Protein AF-A0A3M5J747-F1 (afdb_monomer_lite)

Foldseek 3Di:
DLLVLLVCLVCLQVVLVVLVVVLVVCLVVLHAPVVLVVSVVVVVVSVVSNLVSLVSLLVLQQAAQVHADDAPVVDDPPQQLLADPSVQLLPDGDPDDDDDQDDQDDDDPVLVVCSNVSHHNCNNVSVRSVRSSVSSVSNVSSSSSVSHDPVCCCPPNPDDPDDPDPVDDPDDPPDPDPDDPDKAWLAFDKDKDAECQLENEAQEQDCSCLVVQLNHQAYEYLDDDSSGPRSVSCVVSSHGYMHDNDDDPVRHRAMWMDGRRDIGGDPDDD

Structure (mmCIF, N/CA/C/O backbone):
data_AF-A0A3M5J747-F1
#
_entry.id   AF-A0A3M5J747-F1
#
loop_
_atom_site.group_PDB
_atom_site.id
_atom_site.type_symbol
_atom_site.label_atom_id
_atom_site.label_alt_id
_atom_site.label_comp_id
_atom_site.label_asym_id
_atom_site.label_entity_id
_atom_site.label_seq_id
_atom_site.pdbx_PDB_ins_code
_atom_site.Cartn_x
_atom_site.Cartn_y
_atom_site.Cartn_z
_atom_site.occupancy
_atom_site.B_iso_or_equiv
_atom_site.auth_seq_id
_atom_site.auth_comp_id
_atom_site.auth_asym_id
_atom_site.auth_atom_id
_atom_site.pdbx_PDB_model_num
ATOM 1 N N . MET A 1 1 ? 5.396 23.447 0.656 1.00 70.19 1 MET A N 1
ATOM 2 C CA . MET A 1 1 ? 4.837 22.075 0.580 1.00 70.19 1 MET A CA 1
ATOM 3 C C . MET A 1 1 ? 5.619 21.048 1.403 1.00 70.19 1 MET A C 1
ATOM 5 O O . MET A 1 1 ? 5.030 20.488 2.316 1.00 70.19 1 MET A O 1
ATOM 9 N N . GLN A 1 2 ? 6.924 20.832 1.184 1.00 78.12 2 GLN A N 1
ATOM 10 C CA . GLN A 1 2 ? 7.691 19.786 1.899 1.00 78.12 2 GLN A CA 1
ATOM 11 C C . GLN A 1 2 ? 7.670 19.900 3.436 1.00 78.12 2 GLN A C 1
ATOM 13 O O . GLN A 1 2 ? 7.498 18.899 4.121 1.00 78.12 2 GLN A O 1
ATOM 18 N N . ARG A 1 3 ? 7.785 21.115 3.995 1.00 81.12 3 ARG A N 1
ATOM 19 C CA . ARG A 1 3 ? 7.688 21.345 5.451 1.00 81.12 3 ARG A CA 1
ATOM 20 C C . ARG A 1 3 ? 6.327 20.932 6.029 1.00 81.12 3 ARG A C 1
ATOM 22 O O . ARG A 1 3 ? 6.281 20.373 7.117 1.00 81.12 3 ARG A O 1
ATOM 29 N N . ILE A 1 4 ? 5.244 21.182 5.289 1.00 82.44 4 ILE A N 1
ATOM 30 C CA . ILE A 1 4 ? 3.874 20.824 5.687 1.00 82.44 4 ILE A CA 1
ATOM 31 C C . ILE A 1 4 ? 3.717 19.298 5.660 1.00 82.44 4 ILE A C 1
ATOM 33 O O . ILE A 1 4 ? 3.325 18.709 6.661 1.00 82.44 4 ILE A O 1
ATOM 37 N N . ALA A 1 5 ? 4.125 18.650 4.563 1.00 82.31 5 ALA A N 1
ATOM 38 C CA . ALA A 1 5 ? 4.093 17.192 4.427 1.00 82.31 5 ALA A CA 1
ATOM 39 C C . ALA A 1 5 ? 4.886 16.476 5.537 1.00 82.31 5 ALA A C 1
ATOM 41 O O . ALA A 1 5 ? 4.387 15.532 6.144 1.00 82.31 5 ALA A O 1
ATOM 42 N N . ARG A 1 6 ? 6.089 16.973 5.859 1.00 84.44 6 ARG A N 1
ATOM 43 C CA . ARG A 1 6 ? 6.919 16.461 6.962 1.00 84.44 6 ARG A CA 1
ATOM 44 C C . ARG A 1 6 ? 6.238 16.620 8.322 1.00 84.44 6 ARG A C 1
ATOM 46 O O . ARG A 1 6 ? 6.236 15.676 9.102 1.00 84.44 6 ARG A O 1
ATOM 53 N N . GLY A 1 7 ? 5.611 17.770 8.579 1.00 84.38 7 GLY A N 1
ATOM 54 C CA . GLY A 1 7 ? 4.828 17.993 9.798 1.00 84.38 7 GLY A CA 1
ATOM 55 C C . GLY A 1 7 ? 3.658 17.014 9.945 1.00 84.38 7 GLY A C 1
ATOM 56 O O . GLY A 1 7 ? 3.413 16.516 11.042 1.00 84.38 7 GLY A O 1
ATOM 57 N N . HIS A 1 8 ? 2.987 16.672 8.841 1.00 87.00 8 HIS A N 1
ATOM 58 C CA . HIS A 1 8 ? 1.893 15.699 8.849 1.00 87.00 8 HIS A CA 1
ATOM 59 C C . HIS A 1 8 ? 2.330 14.269 9.179 1.00 87.00 8 HIS A C 1
ATOM 61 O O . HIS A 1 8 ? 1.523 13.537 9.753 1.00 87.00 8 HIS A O 1
ATOM 67 N N . LEU A 1 9 ? 3.581 13.873 8.906 1.00 86.50 9 LEU A N 1
ATOM 68 C CA . LEU A 1 9 ? 4.068 12.528 9.256 1.00 86.50 9 LEU A CA 1
ATOM 69 C C . LEU A 1 9 ? 3.900 12.229 10.751 1.00 86.50 9 LEU A C 1
ATOM 71 O O . LEU A 1 9 ? 3.478 11.138 11.120 1.00 86.50 9 LEU A O 1
ATOM 75 N N . LEU A 1 10 ? 4.137 13.232 11.600 1.00 82.69 10 LEU A N 1
ATOM 76 C CA . LEU A 1 10 ? 4.013 13.112 13.057 1.00 82.69 10 LEU A CA 1
ATOM 77 C C . LEU A 1 10 ? 2.556 13.014 13.537 1.00 82.69 10 LEU A C 1
ATOM 79 O O . LEU A 1 10 ? 2.306 12.748 14.708 1.00 82.69 10 LEU A O 1
ATOM 83 N N . THR A 1 11 ? 1.584 13.248 12.654 1.00 89.38 11 THR A N 1
ATOM 84 C CA . THR A 1 11 ? 0.153 13.155 12.981 1.00 89.38 11 THR A CA 1
ATOM 85 C C . THR A 1 11 ? -0.463 11.815 12.588 1.00 89.38 11 THR A C 1
ATOM 87 O O . THR A 1 11 ? -1.568 11.511 13.042 1.00 89.38 11 THR A O 1
ATOM 90 N N . LEU A 1 12 ? 0.242 11.008 11.781 1.00 92.56 12 LEU A N 1
ATOM 91 C CA . LEU A 1 12 ? -0.270 9.751 11.232 1.00 92.56 12 LEU A CA 1
ATOM 92 C C . LEU A 1 12 ? -0.658 8.762 12.331 1.00 92.56 12 LEU A C 1
ATOM 94 O O . LEU A 1 12 ? -1.761 8.233 12.290 1.00 92.56 12 LEU A O 1
ATOM 98 N N . GLU A 1 13 ? 0.197 8.568 13.338 1.00 94.31 13 GLU A N 1
ATOM 99 C CA . GLU A 1 13 ? -0.056 7.643 14.454 1.00 94.31 13 GLU A CA 1
ATOM 100 C C . GLU A 1 13 ? -1.329 8.008 15.224 1.00 94.31 13 GLU A C 1
ATOM 102 O O . GLU A 1 13 ? -2.201 7.170 15.448 1.00 94.31 13 GLU A O 1
ATOM 107 N N . LYS A 1 14 ? -1.501 9.292 15.556 1.00 94.06 14 LYS A N 1
ATOM 108 C CA . LYS A 1 14 ? -2.694 9.766 16.266 1.00 94.06 14 LYS A CA 1
ATOM 109 C C . LYS A 1 14 ? -3.976 9.524 15.464 1.00 94.06 14 LYS A C 1
ATOM 111 O O . LYS A 1 14 ? -4.988 9.125 16.040 1.00 94.06 14 LYS A O 1
ATOM 116 N N . GLN A 1 15 ? -3.958 9.799 14.159 1.00 94.62 15 GLN A N 1
ATOM 117 C CA . GLN A 1 15 ? -5.124 9.571 13.299 1.00 94.62 15 GLN A CA 1
ATOM 118 C C . GLN A 1 15 ? -5.392 8.076 13.102 1.00 94.62 15 GLN A C 1
ATOM 120 O O . GLN A 1 15 ? -6.543 7.656 13.152 1.00 94.62 15 GLN A O 1
ATOM 125 N N . LEU A 1 16 ? -4.345 7.265 12.975 1.00 95.81 16 LEU A N 1
ATOM 126 C CA . LEU A 1 16 ? -4.453 5.814 12.894 1.00 95.81 16 LEU A CA 1
ATOM 127 C C . LEU A 1 16 ? -5.135 5.238 14.148 1.00 95.81 16 LEU A C 1
ATOM 129 O O . LEU A 1 16 ? -6.133 4.534 14.026 1.00 95.81 16 LEU A O 1
ATOM 133 N N . HIS A 1 17 ? -4.694 5.624 15.350 1.00 96.06 17 HIS A N 1
ATOM 134 C CA . HIS A 1 17 ? -5.345 5.223 16.606 1.00 96.06 17 HIS A CA 1
ATOM 135 C C . HIS A 1 17 ? -6.774 5.753 16.754 1.00 96.06 17 HIS A C 1
ATOM 137 O O . HIS A 1 17 ? -7.599 5.153 17.445 1.00 96.06 17 HIS A O 1
ATOM 143 N N . ARG A 1 18 ? -7.090 6.903 16.152 1.00 97.00 18 ARG A N 1
ATOM 144 C CA . ARG A 1 18 ? -8.470 7.389 16.097 1.00 97.00 18 ARG A CA 1
ATOM 145 C C . ARG A 1 18 ? -9.332 6.432 15.273 1.00 97.00 18 ARG A C 1
ATOM 147 O O . ARG A 1 18 ? -10.341 5.974 15.795 1.00 97.00 18 ARG A O 1
ATOM 154 N N . PHE A 1 19 ? -8.931 6.120 14.041 1.00 97.19 19 PHE A N 1
ATOM 155 C CA . PHE A 1 19 ? -9.674 5.200 13.176 1.00 97.19 19 PHE A CA 1
ATOM 156 C C . PHE A 1 19 ? -9.788 3.804 13.782 1.00 97.19 19 PHE A C 1
ATOM 158 O O . PHE A 1 19 ? -10.860 3.211 13.727 1.00 97.19 19 PHE A O 1
ATOM 165 N N . ASP A 1 20 ? -8.730 3.327 14.433 1.00 96.81 20 ASP A N 1
ATOM 166 C CA . ASP A 1 20 ? -8.747 2.045 15.128 1.00 96.81 20 ASP A CA 1
ATOM 167 C C . ASP A 1 20 ? -9.796 1.991 16.241 1.00 96.81 20 ASP A C 1
ATOM 169 O O . ASP A 1 20 ? -10.598 1.061 16.303 1.00 96.81 20 ASP A O 1
ATOM 173 N N . ARG A 1 21 ? -9.854 3.024 17.089 1.00 97.19 21 ARG A N 1
ATOM 174 C CA . ARG A 1 21 ? -10.877 3.118 18.140 1.00 97.19 21 ARG A CA 1
ATOM 175 C C . ARG A 1 21 ? -12.284 3.259 17.571 1.00 97.19 21 ARG A C 1
ATOM 177 O O . ARG A 1 21 ? -13.203 2.656 18.111 1.00 97.19 21 ARG A O 1
ATOM 184 N N . GLU A 1 22 ? -12.452 4.036 16.499 1.00 97.56 22 GLU A N 1
ATOM 185 C CA . GLU A 1 22 ? -13.740 4.151 15.804 1.00 97.56 22 GLU A CA 1
ATOM 186 C C . GLU A 1 22 ? -14.206 2.780 15.287 1.00 97.56 22 GLU A C 1
ATOM 188 O O . GLU A 1 22 ? -15.356 2.412 15.512 1.00 97.56 22 GLU A O 1
ATOM 193 N N . LEU A 1 23 ? -13.316 1.993 14.671 1.00 96.56 23 LEU A N 1
ATOM 194 C CA . LEU A 1 23 ? -13.646 0.656 14.170 1.00 96.56 23 LEU A CA 1
ATOM 195 C C . LEU A 1 23 ? -13.990 -0.320 15.302 1.00 96.56 23 LEU A C 1
ATOM 197 O O . LEU A 1 23 ? -14.970 -1.057 15.197 1.00 96.56 23 LEU A O 1
ATOM 201 N N . HIS A 1 24 ? -13.231 -0.302 16.402 1.00 95.75 24 HIS A N 1
ATOM 202 C CA . HIS A 1 24 ? -13.546 -1.113 17.582 1.00 95.75 24 HIS A CA 1
ATOM 203 C C . HIS A 1 24 ? -14.918 -0.757 18.162 1.00 95.75 24 HIS A C 1
ATOM 205 O O . HIS A 1 24 ? -15.686 -1.653 18.501 1.00 95.75 24 HIS A O 1
ATOM 211 N N . ALA A 1 25 ? -15.245 0.536 18.246 1.00 97.44 25 ALA A N 1
ATOM 212 C CA . ALA A 1 25 ? -16.538 0.989 18.743 1.00 97.44 25 ALA A CA 1
ATOM 213 C C . ALA A 1 25 ? -17.692 0.543 17.832 1.00 97.44 25 ALA A C 1
ATOM 215 O O . ALA A 1 25 ? -18.679 0.017 18.338 1.00 97.44 25 ALA A O 1
ATOM 216 N N . LEU A 1 26 ? -17.549 0.687 16.508 1.00 97.00 26 LEU A N 1
ATOM 217 C CA . LEU A 1 26 ? -18.539 0.210 15.534 1.00 97.00 26 LEU A CA 1
ATOM 218 C C . LEU A 1 26 ? -18.743 -1.306 15.636 1.00 97.00 26 LEU A C 1
ATOM 220 O O . LEU A 1 26 ? -19.874 -1.778 15.706 1.00 97.00 26 LEU A O 1
ATOM 224 N N . THR A 1 27 ? -17.649 -2.062 15.727 1.00 94.50 27 THR A N 1
ATOM 225 C CA . THR A 1 27 ? -17.703 -3.525 15.864 1.00 94.50 27 THR A CA 1
ATOM 226 C C . THR A 1 27 ? -18.403 -3.932 17.163 1.00 94.50 27 THR A C 1
ATOM 228 O O . THR A 1 27 ? -19.277 -4.793 17.150 1.00 94.50 27 THR A O 1
ATOM 231 N N . ALA A 1 28 ? -18.078 -3.281 18.285 1.00 95.06 28 ALA A N 1
ATOM 232 C CA . ALA A 1 28 ? -18.702 -3.557 19.581 1.00 95.06 28 ALA A CA 1
ATOM 233 C C . ALA A 1 28 ? -20.198 -3.195 19.625 1.00 95.06 28 ALA A C 1
ATOM 235 O O . ALA A 1 28 ? -20.949 -3.789 20.395 1.00 95.06 28 ALA A O 1
ATOM 236 N N . GLN A 1 29 ? -20.631 -2.232 18.808 1.00 96.19 29 GLN A N 1
ATOM 237 C CA . GLN A 1 29 ? -22.032 -1.819 18.680 1.00 96.19 29 GLN A CA 1
ATOM 238 C C . GLN A 1 29 ? -22.828 -2.681 17.690 1.00 96.19 29 GLN A C 1
ATOM 240 O O . GLN A 1 29 ? -24.029 -2.470 17.550 1.00 96.19 29 GLN A O 1
ATOM 245 N N . GLY A 1 30 ? -22.185 -3.644 17.019 1.00 94.31 30 GLY A N 1
ATOM 246 C CA . GLY A 1 30 ? -22.832 -4.473 16.003 1.00 94.31 30 GLY A CA 1
ATOM 247 C C . GLY A 1 30 ? -23.185 -3.690 14.740 1.00 94.31 30 GLY A C 1
ATOM 248 O O . GLY A 1 30 ? -24.275 -3.874 14.207 1.00 94.31 30 GLY A O 1
ATOM 249 N N . ALA A 1 31 ? -22.291 -2.797 14.299 1.00 95.12 31 ALA A N 1
ATOM 250 C CA . ALA A 1 31 ? -22.494 -1.990 13.102 1.00 95.12 31 ALA A CA 1
ATOM 251 C C . ALA A 1 31 ? -22.821 -2.844 11.866 1.00 95.12 31 ALA A C 1
ATOM 253 O O . ALA A 1 31 ? -22.224 -3.903 11.653 1.00 95.12 31 ALA A O 1
ATOM 254 N N . ASP A 1 32 ? -23.746 -2.353 11.044 1.00 95.44 32 ASP A N 1
ATOM 255 C CA . ASP A 1 32 ? -24.094 -2.986 9.773 1.00 95.44 32 ASP A CA 1
ATOM 256 C C . ASP A 1 32 ? -23.039 -2.711 8.682 1.00 95.44 32 ASP A C 1
ATOM 258 O O . ASP A 1 32 ? -22.107 -1.908 8.848 1.00 95.44 32 ASP A O 1
ATOM 262 N N . GLY A 1 33 ? -23.171 -3.390 7.539 1.00 93.56 33 GLY A N 1
ATOM 263 C CA . GLY A 1 33 ? -22.243 -3.218 6.426 1.00 93.56 33 GLY A CA 1
ATOM 264 C C . GLY A 1 33 ? -22.173 -1.784 5.881 1.00 93.56 33 GLY A C 1
ATOM 265 O O . GLY A 1 33 ? -21.092 -1.348 5.481 1.00 93.56 33 GLY A O 1
ATOM 266 N N . GLN A 1 34 ? -23.267 -1.015 5.923 1.00 95.00 34 GLN A N 1
ATOM 267 C CA . GLN A 1 34 ? -23.279 0.375 5.449 1.00 95.00 34 GLN A CA 1
ATOM 268 C C . GLN A 1 34 ? -22.458 1.284 6.370 1.00 95.00 34 GLN A C 1
ATOM 270 O O . GLN A 1 34 ? -21.621 2.053 5.896 1.00 95.00 34 GLN A O 1
ATOM 275 N N . GLN A 1 35 ? -22.633 1.170 7.686 1.00 96.38 35 GLN A N 1
ATOM 276 C CA . GLN A 1 35 ? -21.866 1.944 8.666 1.00 96.38 35 GLN A CA 1
ATOM 277 C C . GLN A 1 35 ? -20.359 1.661 8.563 1.00 96.38 35 GLN A C 1
ATOM 279 O O . GLN A 1 35 ? -19.535 2.579 8.677 1.00 96.38 35 GLN A O 1
ATOM 284 N N . LEU A 1 36 ? -19.985 0.403 8.311 1.00 95.81 36 LEU A N 1
ATOM 285 C CA . LEU A 1 36 ? -18.596 0.009 8.068 1.00 95.81 36 LEU A CA 1
ATOM 286 C C . LEU A 1 36 ? -18.064 0.550 6.730 1.00 95.81 36 LEU A C 1
ATOM 288 O O . LEU A 1 36 ? -16.913 0.992 6.674 1.00 95.81 36 LEU A O 1
ATOM 292 N N . ALA A 1 37 ? -18.882 0.581 5.676 1.00 92.25 37 AL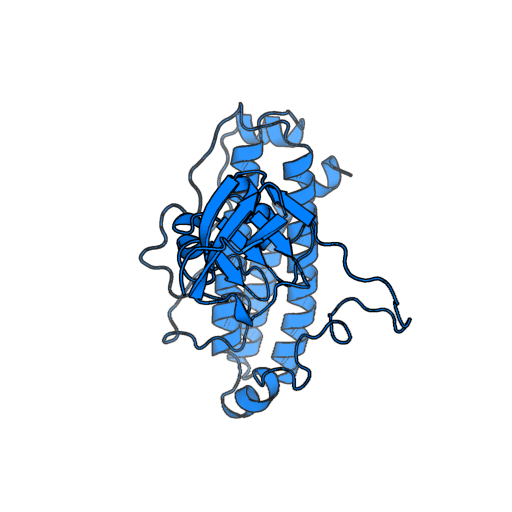A A N 1
ATOM 293 C CA . ALA A 1 37 ? -18.520 1.168 4.384 1.00 92.25 37 ALA A CA 1
ATOM 294 C C . ALA A 1 37 ? -18.328 2.698 4.463 1.00 92.25 37 ALA A C 1
ATOM 296 O O . ALA A 1 37 ? -17.366 3.247 3.910 1.00 92.25 37 ALA A O 1
ATOM 297 N N . ASP A 1 38 ? -19.176 3.395 5.219 1.00 93.94 38 ASP A N 1
ATOM 298 C CA . ASP A 1 38 ? -19.055 4.837 5.466 1.00 93.94 38 ASP A CA 1
ATOM 299 C C . ASP A 1 38 ? -17.787 5.158 6.271 1.00 93.94 38 ASP A C 1
ATOM 301 O O . ASP A 1 38 ? -17.049 6.107 5.967 1.00 93.94 38 ASP A O 1
ATOM 305 N N . TRP A 1 39 ? -17.486 4.343 7.290 1.00 96.00 39 TRP A N 1
ATOM 306 C CA . TRP A 1 39 ? -16.214 4.411 8.008 1.00 96.00 39 TRP A CA 1
ATOM 307 C C . TRP A 1 39 ? -15.033 4.192 7.059 1.00 96.00 39 TRP A C 1
ATOM 309 O O . TRP A 1 39 ? -14.087 4.988 7.072 1.00 96.00 39 TRP A O 1
ATOM 319 N N . PHE A 1 40 ? -15.112 3.174 6.198 1.00 93.19 40 PHE A N 1
ATOM 320 C CA . PHE A 1 40 ? -14.056 2.842 5.249 1.00 93.19 40 PHE A CA 1
ATOM 321 C C . PHE A 1 40 ? -13.789 3.985 4.267 1.00 93.19 40 PHE A C 1
ATOM 323 O O . PHE A 1 40 ? -12.634 4.324 4.023 1.00 93.19 40 PHE A O 1
ATOM 330 N N . THR A 1 41 ? -14.833 4.653 3.779 1.00 90.44 41 THR A N 1
ATOM 331 C CA . THR A 1 41 ? -14.701 5.810 2.883 1.00 90.44 41 THR A CA 1
ATOM 332 C C . THR A 1 41 ? -13.903 6.941 3.541 1.00 90.44 41 THR A C 1
ATOM 334 O O . THR A 1 41 ? -12.951 7.465 2.956 1.00 90.44 41 THR A O 1
ATOM 337 N N . ARG A 1 42 ? -14.221 7.286 4.798 1.00 94.50 42 ARG A N 1
ATOM 338 C CA . ARG A 1 42 ? -13.467 8.299 5.564 1.00 94.50 42 ARG A CA 1
ATOM 339 C C . ARG A 1 42 ? -12.033 7.852 5.841 1.00 94.50 42 ARG A C 1
ATOM 341 O O . ARG A 1 42 ? -11.106 8.660 5.751 1.00 94.50 42 ARG A O 1
ATOM 348 N N . PHE A 1 43 ? -11.849 6.578 6.170 1.00 94.19 43 PHE A N 1
ATOM 349 C CA . PHE A 1 43 ? -10.535 5.990 6.391 1.00 94.19 43 PHE A CA 1
ATOM 350 C C . PHE A 1 43 ? -9.680 6.026 5.119 1.00 94.19 43 PHE A C 1
ATOM 352 O O . PHE A 1 43 ? -8.511 6.401 5.177 1.00 94.19 43 PHE A O 1
ATOM 359 N N . TYR A 1 44 ? -10.260 5.740 3.955 1.00 89.75 44 TYR A N 1
ATOM 360 C CA . TYR A 1 44 ? -9.559 5.754 2.676 1.00 89.75 44 TYR A CA 1
ATOM 361 C C . TYR A 1 44 ? -9.048 7.153 2.305 1.00 89.75 44 TYR A C 1
ATOM 363 O O . TYR A 1 44 ? -7.919 7.296 1.833 1.00 89.75 44 TYR A O 1
ATOM 371 N N . VAL A 1 45 ? -9.812 8.210 2.603 1.00 88.94 45 VAL A N 1
ATOM 372 C CA . VAL A 1 45 ? -9.326 9.596 2.457 1.00 88.94 45 VAL A CA 1
ATOM 373 C C . VAL A 1 45 ? -8.070 9.826 3.304 1.00 88.94 45 VAL A C 1
ATOM 375 O O . VAL A 1 45 ? -7.091 10.394 2.812 1.00 88.94 45 VAL A O 1
ATOM 378 N N . PHE A 1 46 ? -8.053 9.337 4.548 1.00 91.81 46 PHE A N 1
ATOM 379 C CA . PHE A 1 46 ? -6.863 9.385 5.398 1.00 91.81 46 PHE A CA 1
ATOM 380 C C . PHE A 1 46 ? -5.688 8.593 4.801 1.00 91.81 46 PHE A C 1
ATOM 382 O O . PHE A 1 46 ? -4.572 9.115 4.780 1.00 91.81 46 PHE A O 1
ATOM 389 N N . VAL A 1 47 ? -5.934 7.394 4.253 1.00 90.38 47 VAL A N 1
ATOM 390 C CA . VAL A 1 47 ? -4.920 6.583 3.549 1.00 90.38 47 VAL A CA 1
ATOM 391 C C . VAL A 1 47 ? -4.250 7.375 2.429 1.00 90.38 47 VAL A C 1
ATOM 393 O O . VAL A 1 47 ? -3.019 7.448 2.349 1.00 90.38 47 VAL A O 1
ATOM 396 N N . VAL A 1 48 ? -5.054 8.003 1.570 1.00 86.06 48 VAL A N 1
ATOM 397 C CA . VAL A 1 48 ? -4.557 8.789 0.434 1.00 86.06 48 VAL A CA 1
ATOM 398 C C . VAL A 1 48 ? -3.743 9.990 0.917 1.00 86.06 48 VAL A C 1
ATOM 400 O O . VAL A 1 48 ? -2.625 10.205 0.445 1.00 86.06 48 VAL A O 1
ATOM 403 N N . GLN A 1 49 ? -4.249 10.742 1.897 1.00 88.00 49 GLN A N 1
ATOM 404 C CA . GLN A 1 49 ? -3.541 11.894 2.465 1.00 88.00 49 GLN A CA 1
ATOM 405 C C . GLN A 1 49 ? -2.192 11.503 3.086 1.00 88.00 49 GLN A C 1
ATOM 407 O O . GLN A 1 49 ? -1.186 12.183 2.855 1.00 88.00 49 GLN A O 1
ATOM 412 N N . GLY A 1 50 ? -2.151 10.397 3.836 1.00 90.06 50 GLY A N 1
ATOM 413 C CA . GLY A 1 50 ? -0.921 9.874 4.425 1.00 90.06 50 GLY A CA 1
ATOM 414 C C . GLY A 1 50 ? 0.109 9.506 3.360 1.00 90.06 50 GLY A C 1
ATOM 415 O O . GLY A 1 50 ? 1.251 9.971 3.417 1.00 90.06 50 GLY A O 1
ATOM 416 N N . ASN A 1 51 ? -0.316 8.774 2.327 1.00 86.81 51 ASN A N 1
ATOM 417 C CA . ASN A 1 51 ? 0.547 8.398 1.206 1.00 86.81 51 ASN A CA 1
ATOM 418 C C . ASN A 1 51 ? 1.104 9.616 0.455 1.00 86.81 51 ASN A C 1
ATOM 420 O O . ASN A 1 51 ? 2.293 9.637 0.138 1.00 86.81 51 ASN A O 1
ATOM 424 N N . LEU A 1 52 ? 0.300 10.662 0.231 1.00 85.44 52 LEU A N 1
ATOM 425 C CA . LEU A 1 52 ? 0.768 11.903 -0.401 1.00 85.44 52 LEU A CA 1
ATOM 426 C C . LEU A 1 52 ? 1.842 12.615 0.439 1.00 85.44 52 LEU A C 1
ATOM 428 O O . LEU A 1 52 ? 2.853 13.080 -0.101 1.00 85.44 52 LEU A O 1
ATOM 432 N N . CYS A 1 53 ? 1.668 12.673 1.763 1.00 88.81 53 CYS A N 1
ATOM 433 C CA . CYS A 1 53 ? 2.643 13.295 2.666 1.00 88.81 53 CYS A CA 1
ATOM 434 C C . CYS A 1 53 ? 3.968 12.518 2.705 1.00 88.81 53 CYS A C 1
ATOM 436 O O . CYS A 1 53 ? 5.054 13.111 2.662 1.00 88.81 53 CYS A O 1
ATOM 438 N N . ILE A 1 54 ? 3.884 11.188 2.742 1.00 87.06 54 ILE A N 1
ATOM 439 C CA . ILE A 1 54 ? 5.041 10.287 2.737 1.00 87.06 54 ILE A CA 1
ATOM 440 C C . ILE A 1 54 ? 5.782 10.369 1.399 1.00 87.06 54 ILE A C 1
ATOM 442 O O . ILE A 1 54 ? 6.993 10.594 1.390 1.00 87.06 54 ILE A O 1
ATOM 446 N N . ALA A 1 55 ? 5.068 10.283 0.273 1.00 81.94 55 ALA A N 1
ATOM 447 C CA . ALA A 1 55 ? 5.649 10.392 -1.064 1.00 81.94 55 ALA A CA 1
ATOM 448 C C . ALA A 1 55 ? 6.365 11.736 -1.267 1.00 81.94 55 ALA A C 1
ATOM 450 O O . ALA A 1 55 ? 7.497 11.774 -1.752 1.00 81.94 55 ALA A O 1
ATOM 451 N N . THR A 1 56 ? 5.757 12.836 -0.813 1.00 83.12 56 THR A N 1
ATOM 452 C CA . THR A 1 56 ? 6.377 14.170 -0.858 1.00 83.12 56 THR A CA 1
ATOM 453 C C . THR A 1 56 ? 7.664 14.226 -0.030 1.00 83.12 56 THR A C 1
ATOM 455 O O . THR A 1 56 ? 8.658 14.823 -0.452 1.00 83.12 56 THR A O 1
ATOM 458 N N . SER A 1 57 ? 7.670 13.591 1.145 1.00 86.44 57 SER A N 1
ATOM 459 C CA . SER A 1 57 ? 8.842 13.543 2.027 1.00 86.44 57 SER A CA 1
ATOM 460 C C . SER A 1 57 ? 9.972 12.701 1.428 1.00 86.44 57 SER A C 1
ATOM 462 O O . SER A 1 57 ? 11.130 13.117 1.479 1.00 86.44 57 SER A O 1
ATOM 464 N N . LEU A 1 58 ? 9.634 11.574 0.793 1.00 83.00 58 LEU A N 1
ATOM 465 C CA . LEU A 1 58 ? 10.566 10.720 0.055 1.00 83.00 58 LEU A CA 1
ATOM 466 C C . LEU A 1 58 ? 11.176 11.439 -1.152 1.00 83.00 58 LEU A C 1
ATOM 468 O O . LEU A 1 58 ? 12.393 11.387 -1.330 1.00 83.00 58 LEU A O 1
ATOM 472 N N . ALA A 1 59 ? 10.370 12.142 -1.950 1.00 79.44 59 ALA A N 1
ATOM 473 C CA . ALA A 1 59 ? 10.856 12.880 -3.116 1.00 79.44 59 ALA A CA 1
ATOM 474 C C . ALA A 1 59 ? 11.869 13.973 -2.727 1.00 79.44 59 ALA A C 1
ATOM 476 O O . ALA A 1 59 ? 12.885 14.149 -3.392 1.00 79.44 59 ALA A O 1
ATOM 477 N N . GLY A 1 60 ? 11.634 14.663 -1.607 1.00 78.06 60 GLY A N 1
ATOM 478 C CA . GLY A 1 60 ? 12.522 15.707 -1.085 1.00 78.06 60 GLY A CA 1
ATOM 479 C C . GLY A 1 60 ? 13.646 15.214 -0.168 1.00 78.06 60 GLY A C 1
ATOM 480 O O . GLY A 1 60 ? 14.199 16.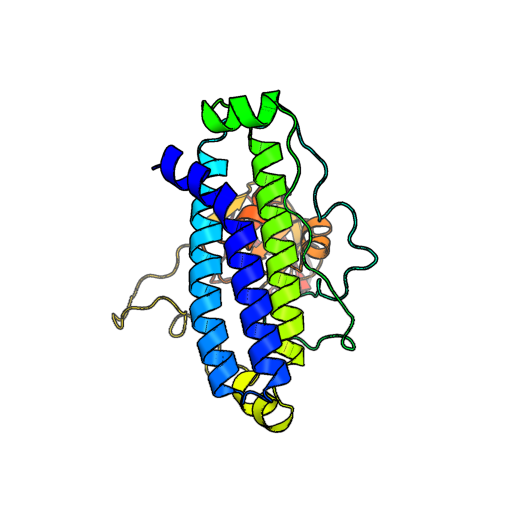021 0.575 1.00 78.06 60 GLY A O 1
ATOM 481 N N . SER A 1 61 ? 13.935 13.910 -0.124 1.00 81.88 61 SER A N 1
ATOM 482 C CA . SER A 1 61 ? 14.853 13.328 0.869 1.00 81.8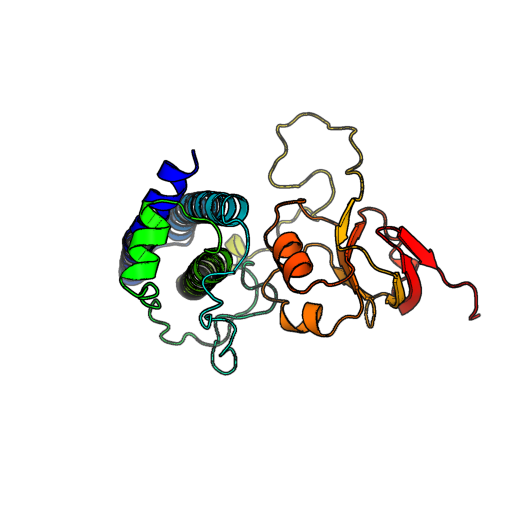8 61 SER A CA 1
ATOM 483 C C . SER A 1 61 ? 16.318 13.260 0.444 1.00 81.88 61 SER A C 1
ATOM 485 O O . SER A 1 61 ? 17.168 13.071 1.304 1.00 81.88 61 SER A O 1
ATOM 487 N N . GLY A 1 62 ? 16.634 13.425 -0.844 1.00 76.44 62 GLY A N 1
ATOM 488 C CA . GLY A 1 62 ? 18.019 13.513 -1.327 1.00 76.44 62 GLY A CA 1
ATOM 489 C C . GLY A 1 62 ? 18.875 12.254 -1.122 1.00 76.44 62 GLY A C 1
ATOM 490 O O . GLY A 1 62 ? 20.089 12.372 -1.025 1.00 76.44 62 GLY A O 1
ATOM 491 N N . GLY A 1 63 ? 18.266 11.068 -1.027 1.00 75.69 63 GLY A N 1
ATOM 492 C CA . GLY A 1 63 ? 18.980 9.805 -0.797 1.00 75.69 63 GLY A CA 1
ATOM 493 C C . GLY A 1 63 ? 19.025 9.397 0.676 1.00 75.69 63 GLY A C 1
ATOM 494 O O . GLY A 1 63 ? 18.306 9.948 1.504 1.00 75.69 63 GLY A O 1
ATOM 495 N N . ASP A 1 64 ? 19.825 8.390 0.999 1.00 83.56 64 ASP A N 1
ATOM 496 C CA . ASP A 1 64 ? 19.830 7.636 2.261 1.00 83.56 64 ASP A CA 1
ATOM 497 C C . ASP A 1 64 ? 21.149 7.753 3.045 1.00 83.56 64 ASP A C 1
ATOM 499 O O . ASP A 1 64 ? 21.462 6.889 3.855 1.00 83.56 64 ASP A O 1
ATOM 503 N N . LEU A 1 65 ? 21.908 8.832 2.825 1.00 86.44 65 LEU A N 1
ATOM 504 C CA . LEU A 1 65 ? 23.196 9.107 3.481 1.00 86.44 65 LEU A CA 1
ATOM 505 C C . LEU A 1 65 ? 23.154 8.964 5.015 1.00 86.44 65 LEU A C 1
ATOM 507 O O . LEU A 1 65 ? 24.145 8.579 5.625 1.00 86.44 65 LEU A O 1
ATOM 511 N N . LEU A 1 66 ? 22.018 9.280 5.645 1.00 88.19 66 LEU A N 1
ATOM 512 C CA . LEU A 1 66 ? 21.863 9.217 7.102 1.00 88.19 66 LEU A CA 1
ATOM 513 C C . LEU A 1 66 ? 21.505 7.812 7.609 1.00 88.19 66 LEU A C 1
ATOM 515 O O . LEU A 1 66 ? 21.428 7.615 8.818 1.00 88.19 66 LEU A O 1
ATOM 519 N N . GLY A 1 67 ? 21.305 6.847 6.708 1.00 87.06 67 GLY A N 1
ATOM 520 C CA . GLY A 1 67 ? 21.107 5.436 7.019 1.00 87.06 67 GLY A CA 1
ATOM 521 C C . GLY A 1 67 ? 19.794 4.848 6.498 1.00 87.06 67 GLY A C 1
ATOM 522 O O . GLY A 1 67 ? 18.878 5.548 6.053 1.00 87.06 67 GLY A O 1
ATOM 523 N N . ARG A 1 68 ? 19.712 3.516 6.594 1.00 86.25 68 ARG A N 1
ATOM 524 C CA . ARG A 1 68 ? 18.526 2.693 6.323 1.00 86.25 68 ARG A CA 1
ATOM 525 C C . ARG A 1 68 ? 18.191 1.890 7.579 1.00 86.25 68 ARG A C 1
ATOM 527 O O . ARG A 1 68 ? 18.800 0.845 7.792 1.00 86.25 68 ARG A O 1
ATOM 534 N N . PRO A 1 69 ? 17.311 2.397 8.456 1.00 87.50 69 PRO A N 1
ATOM 535 C CA . PRO A 1 69 ? 16.881 1.617 9.605 1.00 87.50 69 PRO A CA 1
ATOM 536 C C . PRO A 1 69 ? 16.031 0.415 9.149 1.00 87.50 69 PRO A C 1
ATOM 538 O O . PRO A 1 69 ? 15.464 0.468 8.053 1.00 87.50 69 PRO A O 1
ATOM 541 N N . PRO A 1 70 ? 15.913 -0.634 9.982 1.00 83.06 70 PRO A N 1
ATOM 542 C CA . PRO A 1 70 ? 15.069 -1.782 9.681 1.00 83.06 70 PRO A CA 1
ATOM 543 C C . PRO A 1 70 ? 13.601 -1.371 9.571 1.00 83.06 70 PRO A C 1
ATOM 545 O O . PRO A 1 70 ? 13.150 -0.370 10.151 1.00 83.06 70 PRO A O 1
ATOM 548 N N . THR A 1 71 ? 12.860 -2.166 8.821 1.00 81.62 71 THR A N 1
ATOM 549 C CA . THR A 1 71 ? 11.493 -1.898 8.401 1.00 81.62 71 THR A CA 1
ATOM 550 C C . THR A 1 71 ? 10.553 -3.034 8.785 1.00 81.62 71 THR A C 1
ATOM 552 O O . THR A 1 71 ? 10.978 -4.142 9.097 1.00 81.62 71 THR A O 1
ATOM 555 N N . ALA A 1 72 ? 9.245 -2.776 8.723 1.00 71.50 72 ALA A N 1
ATOM 556 C CA . ALA A 1 72 ? 8.228 -3.802 8.961 1.00 71.50 72 ALA A CA 1
ATOM 557 C C . ALA A 1 72 ? 8.230 -4.928 7.902 1.00 71.50 72 ALA A C 1
ATOM 559 O O . ALA A 1 72 ? 7.497 -5.898 8.054 1.00 71.50 72 ALA A O 1
ATOM 560 N N . TYR A 1 73 ? 8.997 -4.789 6.815 1.00 66.94 73 TYR A N 1
ATOM 561 C CA . TYR A 1 73 ? 9.157 -5.818 5.784 1.00 66.94 73 TYR A CA 1
ATOM 562 C C . TYR A 1 73 ? 10.275 -6.814 6.080 1.00 66.94 73 TYR A C 1
ATOM 564 O O . TYR A 1 73 ? 10.336 -7.847 5.419 1.00 66.94 73 TYR A O 1
ATOM 572 N N . ASP A 1 74 ? 11.127 -6.529 7.063 1.00 60.25 74 ASP A N 1
ATOM 573 C CA . ASP A 1 74 ? 12.251 -7.401 7.400 1.00 60.25 74 ASP A CA 1
ATOM 574 C C . ASP A 1 74 ? 11.818 -8.619 8.252 1.00 60.25 74 ASP A C 1
ATOM 576 O O . ASP A 1 74 ? 12.606 -9.544 8.421 1.00 60.25 74 ASP A O 1
ATOM 580 N N . ASP A 1 75 ? 10.567 -8.655 8.743 1.00 64.94 75 ASP A N 1
ATOM 581 C CA . ASP A 1 75 ? 9.981 -9.756 9.531 1.00 64.94 75 ASP A CA 1
ATOM 582 C C . ASP A 1 75 ? 8.519 -10.030 9.112 1.00 64.94 75 ASP A C 1
ATOM 584 O O . ASP A 1 75 ? 7.563 -9.486 9.671 1.00 64.94 75 ASP A O 1
ATOM 588 N N . LEU A 1 76 ? 8.338 -10.836 8.058 1.00 68.12 76 LEU A N 1
ATOM 589 C CA . LEU A 1 76 ? 7.020 -11.148 7.477 1.00 68.12 76 LEU A CA 1
ATOM 590 C C . LEU A 1 76 ? 6.483 -12.541 7.841 1.00 68.12 76 LEU A C 1
ATOM 592 O O . LEU A 1 76 ? 5.334 -12.836 7.510 1.00 68.12 76 LEU A O 1
ATOM 596 N N . GLU A 1 77 ? 7.263 -13.393 8.515 1.00 63.19 77 GLU A N 1
ATOM 597 C CA . GLU A 1 77 ? 6.927 -14.818 8.701 1.00 63.19 77 GLU A CA 1
ATOM 598 C C . GLU A 1 77 ? 5.637 -15.045 9.512 1.00 63.19 77 GLU A C 1
ATOM 600 O O . GLU A 1 77 ? 4.963 -16.055 9.327 1.00 63.19 77 GLU A O 1
ATOM 605 N N . HIS A 1 78 ? 5.235 -14.081 10.350 1.00 69.75 78 HIS A N 1
ATOM 606 C CA . HIS A 1 78 ? 4.086 -14.200 11.260 1.00 69.75 78 HIS A CA 1
ATOM 607 C C . HIS A 1 78 ? 3.033 -13.092 11.080 1.00 69.75 78 HIS A C 1
ATOM 609 O O . HIS A 1 78 ? 2.409 -12.646 12.044 1.00 69.75 78 HIS A O 1
ATOM 615 N N . CYS A 1 79 ? 2.819 -12.627 9.846 1.00 81.81 79 CYS A N 1
ATOM 616 C CA . CYS A 1 79 ? 1.907 -11.518 9.555 1.00 81.81 79 CYS A CA 1
ATOM 617 C C . CYS A 1 79 ? 0.638 -11.966 8.788 1.00 81.81 79 CYS A C 1
ATOM 619 O O . CYS A 1 79 ? 0.589 -11.826 7.567 1.00 81.81 79 CYS A O 1
ATOM 621 N N . PRO A 1 80 ? -0.432 -12.452 9.456 1.00 85.44 80 PRO A N 1
ATOM 622 C CA . PRO A 1 80 ? -1.627 -12.995 8.784 1.00 85.44 80 PRO A CA 1
ATOM 623 C C . PRO A 1 80 ? -2.447 -11.951 8.008 1.00 85.44 80 PRO A C 1
ATOM 625 O O . PRO A 1 80 ? -3.255 -12.299 7.148 1.00 85.44 80 PRO A O 1
ATOM 628 N N . HIS A 1 81 ? -2.239 -10.660 8.281 1.00 85.38 81 HIS A N 1
ATOM 629 C CA . HIS A 1 81 ? -2.821 -9.555 7.516 1.00 85.38 81 HIS A CA 1
ATOM 630 C C . HIS A 1 81 ? -2.123 -9.296 6.175 1.00 85.38 81 HIS A C 1
ATOM 632 O O . HIS A 1 81 ? -2.659 -8.555 5.350 1.00 85.38 81 HIS A O 1
ATOM 638 N N . ARG A 1 82 ? -0.951 -9.900 5.943 1.00 81.50 82 ARG A N 1
ATOM 639 C CA . ARG A 1 82 ? -0.133 -9.737 4.735 1.00 81.50 82 ARG A CA 1
ATOM 640 C C . ARG A 1 82 ? -0.476 -10.810 3.718 1.00 81.50 82 ARG A C 1
ATOM 642 O O . ARG A 1 82 ? 0.190 -11.833 3.604 1.00 81.50 82 ARG A O 1
ATOM 649 N N . LEU A 1 83 ? -1.552 -10.560 2.988 1.00 76.00 83 LEU A N 1
ATOM 650 C CA . LEU A 1 83 ? -2.037 -11.454 1.946 1.00 76.00 83 LEU A CA 1
ATOM 651 C C . LEU A 1 83 ? -1.611 -10.939 0.565 1.00 76.00 83 LEU A C 1
ATOM 653 O O . LEU A 1 83 ? -1.451 -9.728 0.376 1.00 76.00 83 LEU A O 1
ATOM 657 N N . PRO A 1 84 ? -1.474 -11.819 -0.440 1.00 69.31 84 PRO A N 1
ATOM 658 C CA . PRO A 1 84 ? -1.587 -11.382 -1.824 1.00 69.31 84 PRO A CA 1
ATOM 659 C C . PRO A 1 84 ? -2.893 -10.598 -1.977 1.00 69.31 84 PRO A C 1
ATOM 661 O O . PRO A 1 84 ? -3.922 -11.060 -1.490 1.00 69.31 84 PRO A O 1
ATOM 664 N N . TRP A 1 85 ? -2.857 -9.427 -2.618 1.00 72.06 85 TRP A N 1
ATOM 665 C CA . TRP A 1 85 ? -4.051 -8.582 -2.760 1.00 72.06 85 TRP A CA 1
ATOM 666 C C . TRP A 1 85 ? -4.587 -8.097 -1.403 1.00 72.06 85 TRP A C 1
ATOM 668 O O . TRP A 1 85 ? -5.792 -8.053 -1.167 1.00 72.06 85 TRP A O 1
ATOM 678 N N . GLU A 1 86 ? -3.680 -7.731 -0.485 1.00 71.44 86 GLU A N 1
ATOM 679 C CA . GLU A 1 86 ? -4.008 -7.318 0.892 1.00 71.44 86 GLU A CA 1
ATOM 680 C C . GLU A 1 86 ? -4.966 -6.119 0.954 1.00 71.44 86 GLU A C 1
ATOM 682 O O . GLU A 1 86 ? -5.723 -5.992 1.921 1.00 71.44 86 GLU A O 1
ATOM 687 N N . THR A 1 87 ? -4.953 -5.275 -0.082 1.00 71.56 87 THR A N 1
ATOM 688 C CA . THR A 1 87 ? -5.810 -4.090 -0.208 1.00 71.56 87 THR A CA 1
ATOM 689 C C . THR A 1 87 ? -7.215 -4.393 -0.727 1.00 71.56 87 THR A C 1
ATOM 691 O O . THR A 1 87 ? -8.089 -3.530 -0.631 1.00 71.56 87 THR A O 1
ATOM 694 N N . ASP A 1 88 ? -7.447 -5.597 -1.252 1.00 73.94 88 ASP A N 1
ATOM 695 C CA . ASP A 1 88 ? -8.757 -6.035 -1.715 1.00 73.94 88 ASP A CA 1
ATOM 696 C C . ASP A 1 88 ? -9.582 -6.556 -0.518 1.00 73.94 88 ASP A C 1
ATOM 698 O O . ASP A 1 88 ? -9.163 -7.496 0.173 1.00 73.94 88 ASP A O 1
ATOM 702 N N . PRO A 1 89 ? -10.739 -5.937 -0.211 1.00 70.50 89 PRO A N 1
ATOM 703 C CA . PRO A 1 89 ? -11.604 -6.388 0.872 1.00 70.50 89 PRO A CA 1
ATOM 704 C C . PRO A 1 89 ? -12.248 -7.754 0.598 1.00 70.50 89 PRO A C 1
ATOM 706 O O . PRO A 1 89 ? -12.666 -8.393 1.557 1.00 70.50 89 PRO A O 1
ATOM 709 N N . ALA A 1 90 ? -12.308 -8.215 -0.656 1.00 73.31 90 ALA A N 1
ATOM 710 C CA . ALA A 1 90 ? -12.876 -9.512 -1.019 1.00 73.31 90 ALA A CA 1
ATOM 711 C C . ALA A 1 90 ? -11.875 -10.675 -0.910 1.00 73.31 90 ALA A C 1
ATOM 713 O O . ALA A 1 90 ? -12.286 -11.837 -0.941 1.00 73.31 90 ALA A O 1
ATOM 714 N N . THR A 1 91 ? -10.575 -10.392 -0.758 1.00 79.12 91 THR A N 1
ATOM 715 C CA . THR A 1 91 ? -9.555 -11.431 -0.574 1.00 79.12 91 THR A CA 1
ATOM 716 C C . THR A 1 91 ? -9.861 -12.251 0.681 1.00 79.12 91 THR A C 1
ATOM 718 O O . THR A 1 91 ? -9.874 -11.676 1.776 1.00 79.12 91 THR A O 1
ATOM 721 N N . PRO A 1 92 ? -10.047 -13.583 0.569 1.00 82.19 92 PRO A N 1
ATOM 722 C CA . PRO A 1 92 ? -10.290 -14.439 1.723 1.00 82.19 92 PRO A CA 1
ATOM 723 C C . PRO A 1 92 ? -9.177 -14.306 2.760 1.00 82.19 92 PRO A C 1
ATOM 725 O O . PRO A 1 92 ? -7.995 -14.449 2.443 1.00 82.19 92 PRO A O 1
ATOM 728 N N . ARG A 1 93 ? -9.559 -14.044 4.012 1.00 87.25 93 ARG A N 1
ATOM 729 C CA . ARG A 1 93 ? -8.617 -13.865 5.122 1.00 87.25 93 ARG A CA 1
ATOM 730 C C . ARG A 1 93 ? -8.578 -15.091 6.033 1.00 87.25 93 ARG A C 1
ATOM 732 O O . ARG A 1 93 ? -9.608 -15.754 6.189 1.00 87.25 93 ARG A O 1
ATOM 739 N N . PRO A 1 94 ? -7.417 -15.394 6.647 1.00 89.38 94 PRO A N 1
ATOM 740 C CA . PRO A 1 94 ? -7.333 -16.404 7.697 1.00 89.38 94 PRO A CA 1
ATOM 741 C C . PRO A 1 94 ? -8.237 -16.040 8.882 1.00 89.38 94 PRO A C 1
ATOM 743 O O . PRO A 1 94 ? -8.823 -14.961 8.934 1.00 89.38 94 PRO A O 1
ATOM 746 N N . ALA A 1 95 ? -8.367 -16.957 9.842 1.00 89.75 95 ALA A N 1
ATOM 747 C CA . ALA A 1 95 ? -9.153 -16.712 11.046 1.00 89.75 95 ALA A CA 1
ATOM 748 C C . ALA A 1 95 ? -8.716 -15.417 11.752 1.00 89.75 95 ALA A C 1
ATOM 750 O O . ALA A 1 95 ? -7.542 -15.047 11.728 1.00 89.75 95 ALA A O 1
ATOM 751 N N . GLN A 1 96 ? -9.674 -14.744 12.392 1.00 89.19 96 GLN A N 1
ATOM 752 C CA . GLN A 1 96 ? -9.397 -13.503 13.100 1.00 89.19 96 GLN A CA 1
ATOM 753 C C . GLN A 1 96 ? -8.370 -13.750 14.209 1.00 89.19 96 GLN A C 1
ATOM 755 O O . GLN A 1 96 ? -8.576 -14.580 15.092 1.00 89.19 96 GLN A O 1
ATOM 760 N N . THR A 1 97 ? -7.291 -12.979 14.178 1.00 90.06 97 THR A N 1
ATOM 761 C CA . THR A 1 97 ? -6.270 -12.929 15.225 1.00 90.06 97 THR A CA 1
ATOM 762 C C . THR A 1 97 ? -6.172 -11.513 15.767 1.00 90.06 97 THR A C 1
ATOM 764 O O . THR A 1 97 ? -6.439 -10.548 15.042 1.00 90.06 97 THR A O 1
ATOM 767 N N . ASP A 1 98 ? -5.765 -11.365 17.027 1.00 87.06 98 ASP A N 1
ATOM 768 C CA . ASP A 1 98 ? -5.455 -10.037 17.546 1.00 87.06 98 ASP A CA 1
ATOM 769 C C . ASP A 1 98 ? -4.189 -9.490 16.872 1.00 87.06 98 ASP A C 1
ATOM 771 O O . ASP A 1 98 ? -3.150 -10.147 16.821 1.00 87.06 98 ASP A O 1
ATOM 775 N N . LEU A 1 99 ? -4.303 -8.292 16.303 1.00 87.81 99 LEU A N 1
ATOM 776 C CA . LEU A 1 99 ? -3.261 -7.633 15.517 1.00 87.81 99 LEU A CA 1
ATOM 777 C C . LEU A 1 99 ? -3.138 -6.169 15.944 1.00 87.81 99 LEU A C 1
ATOM 779 O O . LEU A 1 99 ? -3.568 -5.287 15.194 1.00 87.81 99 LEU A O 1
ATOM 783 N N . PRO A 1 100 ? -2.576 -5.880 17.133 1.00 91.06 100 PRO A N 1
ATOM 784 C CA . PRO A 1 100 ? -2.408 -4.514 17.616 1.00 91.06 100 PRO A CA 1
ATOM 785 C C . PRO A 1 100 ? -1.642 -3.654 16.609 1.00 91.06 100 PRO A C 1
ATOM 787 O O . PRO A 1 100 ? -0.798 -4.152 15.854 1.00 91.06 100 PRO A O 1
ATOM 790 N N . LEU A 1 101 ? -1.947 -2.354 16.602 1.00 93.12 101 LEU A N 1
ATOM 791 C CA . LEU A 1 101 ? -1.204 -1.393 15.795 1.00 93.12 101 LEU A CA 1
ATOM 792 C C . LEU A 1 101 ? 0.249 -1.325 16.274 1.00 93.12 101 LEU A C 1
ATOM 794 O O . LEU A 1 101 ? 0.518 -1.292 17.475 1.00 93.12 101 LEU A O 1
ATOM 798 N N . GLN A 1 102 ? 1.177 -1.269 15.326 1.00 91.62 102 GLN A N 1
ATOM 799 C CA . GLN A 1 102 ? 2.592 -1.045 15.590 1.00 91.62 102 GLN A CA 1
ATOM 800 C C . GLN A 1 102 ? 2.823 0.413 15.991 1.00 91.62 102 GLN A C 1
ATOM 802 O O . GLN A 1 102 ? 2.307 1.328 15.338 1.00 91.62 102 GLN A O 1
ATOM 807 N N . ALA A 1 103 ? 3.639 0.632 17.021 1.00 91.19 103 ALA A N 1
ATOM 808 C CA . ALA A 1 103 ? 4.031 1.969 17.462 1.00 91.19 103 ALA A CA 1
ATOM 809 C C . ALA A 1 103 ? 4.840 2.703 16.382 1.00 91.19 103 ALA A C 1
ATOM 811 O O . ALA A 1 103 ? 5.553 2.073 15.594 1.00 91.19 103 ALA A O 1
ATOM 812 N N . PHE A 1 104 ? 4.739 4.032 16.337 1.00 91.56 104 PHE A N 1
ATOM 813 C CA . PHE A 1 104 ? 5.512 4.829 15.387 1.00 91.56 104 PHE A CA 1
ATOM 814 C C . PHE A 1 104 ? 7.029 4.647 15.602 1.00 91.56 104 PHE A C 1
ATOM 816 O O . PHE A 1 104 ? 7.486 4.629 16.751 1.00 91.56 104 PHE A O 1
ATOM 823 N N . PRO A 1 105 ? 7.844 4.553 14.530 1.00 90.75 105 PRO A N 1
ATOM 824 C CA . PRO A 1 105 ? 9.279 4.337 14.666 1.00 90.75 105 PRO A CA 1
ATOM 825 C C . PRO A 1 105 ? 9.972 5.434 15.480 1.00 90.75 105 PRO A C 1
ATOM 827 O O . PRO A 1 105 ? 9.840 6.632 15.210 1.00 90.75 105 PRO A O 1
ATOM 830 N N . THR A 1 106 ? 10.766 5.029 16.468 1.00 89.81 106 THR A N 1
ATOM 831 C CA . THR A 1 106 ? 11.505 5.956 17.324 1.00 89.81 106 THR A CA 1
ATOM 832 C C . THR A 1 106 ? 12.828 6.349 16.674 1.00 89.81 106 THR A C 1
ATOM 834 O O . THR A 1 106 ? 13.747 5.553 16.502 1.00 89.81 106 THR A O 1
ATOM 837 N N . TRP A 1 107 ? 12.946 7.620 16.294 1.00 91.94 107 TRP A N 1
ATOM 838 C CA . TRP A 1 107 ? 14.166 8.129 15.669 1.00 91.94 107 TRP A CA 1
ATOM 839 C C . TRP A 1 107 ? 15.162 8.684 16.690 1.00 91.94 107 TRP A C 1
ATOM 841 O O . TRP A 1 107 ? 14.745 9.419 17.600 1.00 91.94 107 TRP A O 1
ATOM 851 N N . PRO A 1 108 ? 16.477 8.444 16.504 1.00 92.75 108 PRO A N 1
ATOM 852 C CA . PRO A 1 108 ? 17.524 9.104 17.278 1.00 92.75 108 PRO A CA 1
ATOM 853 C C . PRO A 1 108 ? 17.402 10.633 17.225 1.00 92.75 108 PRO A C 1
ATOM 855 O O . PRO A 1 108 ? 16.920 11.203 16.243 1.00 92.75 108 PRO A O 1
ATOM 858 N N . GLY A 1 109 ? 17.878 11.324 18.267 1.00 93.88 109 GLY A N 1
ATOM 859 C CA . GLY A 1 109 ? 17.758 12.785 18.382 1.00 93.88 109 GLY A CA 1
ATOM 860 C C . GLY A 1 109 ? 18.295 13.544 17.164 1.00 93.88 109 GLY A C 1
ATOM 861 O O . GLY A 1 109 ? 17.622 14.442 16.660 1.00 93.88 109 GLY A O 1
ATOM 862 N N . ILE A 1 110 ? 19.446 13.117 16.639 1.00 93.38 110 ILE A N 1
ATOM 863 C CA . ILE A 1 110 ? 20.066 13.700 15.443 1.00 93.38 110 ILE A CA 1
ATOM 864 C C . ILE A 1 110 ? 19.173 1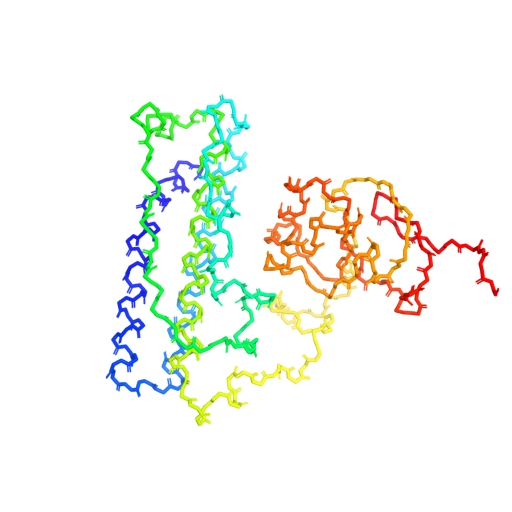3.586 14.200 1.00 93.38 110 ILE A C 1
ATOM 866 O O . ILE A 1 110 ? 19.017 14.554 13.461 1.00 93.38 110 ILE A O 1
ATOM 870 N N . ILE A 1 111 ? 18.498 12.450 14.021 1.00 94.19 111 ILE A N 1
ATOM 871 C CA . ILE A 1 111 ? 17.589 12.200 12.897 1.00 94.19 111 ILE A CA 1
ATOM 872 C C . ILE A 1 111 ? 16.328 13.057 13.018 1.00 94.19 111 ILE A C 1
ATOM 874 O O . ILE A 1 111 ? 15.849 13.610 12.029 1.00 94.19 111 ILE A O 1
ATOM 878 N N . ARG A 1 112 ? 15.816 13.259 14.239 1.00 92.38 112 ARG A N 1
ATOM 879 C CA . ARG A 1 112 ? 14.693 14.183 14.475 1.00 92.38 112 ARG A CA 1
ATOM 880 C C . ARG A 1 112 ? 15.058 15.624 14.123 1.00 92.38 112 ARG A C 1
ATOM 882 O O . ARG A 1 112 ? 14.235 16.336 13.547 1.00 92.38 112 ARG A O 1
ATOM 889 N N . VAL A 1 113 ? 16.278 16.056 14.449 1.00 92.62 113 VAL A N 1
ATOM 890 C CA . VAL A 1 113 ? 16.784 17.380 14.059 1.00 92.62 113 VAL A CA 1
ATOM 891 C C . VAL A 1 113 ? 16.941 17.464 12.541 1.00 92.62 113 VAL A C 1
ATOM 893 O O . VAL A 1 113 ? 16.425 18.408 11.946 1.00 92.62 113 VAL A O 1
ATOM 896 N N . ALA A 1 114 ? 17.544 16.457 11.904 1.00 92.25 114 ALA A N 1
ATOM 897 C CA . ALA A 1 114 ? 17.700 16.390 10.451 1.00 92.25 114 ALA A CA 1
ATOM 898 C C . ALA A 1 114 ? 16.351 16.453 9.716 1.00 92.25 114 ALA A C 1
ATOM 900 O O . ALA A 1 114 ? 16.199 17.209 8.757 1.00 92.25 114 ALA A O 1
ATOM 901 N N . HIS A 1 115 ? 15.337 15.743 10.218 1.00 92.00 115 HIS A N 1
ATOM 902 C CA . HIS A 1 115 ? 13.968 15.812 9.715 1.00 92.00 115 HIS A CA 1
ATOM 903 C C . HIS A 1 115 ? 13.376 17.227 9.811 1.00 92.00 115 HIS A C 1
ATOM 905 O O . HIS A 1 115 ? 12.837 17.737 8.825 1.00 92.00 115 HIS A O 1
ATOM 911 N N . ARG A 1 116 ? 13.494 17.875 10.980 1.00 90.31 116 ARG A N 1
ATOM 912 C CA . ARG A 1 116 ? 12.965 19.230 11.221 1.00 90.31 116 ARG A CA 1
ATOM 913 C C . ARG A 1 116 ? 13.668 20.291 10.376 1.00 90.31 116 ARG A C 1
ATOM 915 O O . ARG A 1 116 ? 12.998 21.168 9.837 1.00 90.31 116 ARG A O 1
ATOM 922 N N . ALA A 1 117 ? 14.991 20.193 10.252 1.00 90.12 117 ALA A N 1
ATOM 923 C CA . ALA A 1 117 ? 15.812 21.063 9.411 1.00 90.12 117 ALA A CA 1
ATOM 924 C C . ALA A 1 117 ? 15.639 20.762 7.915 1.00 90.12 117 ALA A C 1
ATOM 926 O O . ALA A 1 117 ? 15.940 21.594 7.066 1.00 90.12 117 ALA A O 1
ATOM 927 N N . GLY A 1 118 ? 15.110 19.583 7.589 1.00 87.62 118 GLY A N 1
ATOM 928 C CA . GLY A 1 118 ? 14.821 19.185 6.228 1.00 87.62 118 GLY A CA 1
ATOM 929 C C . GLY A 1 118 ? 16.031 18.760 5.413 1.00 87.62 118 GLY A C 1
ATOM 930 O O . GLY A 1 118 ? 16.010 18.931 4.194 1.00 87.62 118 GLY A O 1
ATOM 931 N N . LEU A 1 119 ? 17.047 18.223 6.087 1.00 88.94 119 LEU A N 1
ATOM 932 C CA . LEU A 1 119 ? 18.306 17.809 5.481 1.00 88.94 119 LEU A CA 1
ATOM 933 C C . LEU A 1 119 ? 18.110 16.670 4.462 1.00 88.94 119 LEU A C 1
ATOM 935 O O . LEU A 1 119 ? 17.203 15.841 4.626 1.00 88.94 119 LEU A O 1
ATOM 939 N N . PRO A 1 120 ? 18.964 16.604 3.423 1.00 89.25 120 PRO A N 1
ATOM 940 C CA . PRO A 1 120 ? 19.046 15.436 2.555 1.00 89.25 120 PRO A CA 1
ATOM 941 C C . PRO A 1 120 ? 19.624 14.224 3.313 1.00 89.25 120 PRO A C 1
ATOM 943 O O . PRO A 1 120 ? 20.158 14.356 4.412 1.00 89.25 120 PRO A O 1
ATOM 946 N N . GLY A 1 121 ? 19.522 13.032 2.725 1.00 86.94 121 GLY A N 1
ATOM 947 C CA . GLY A 1 121 ? 20.001 11.778 3.312 1.00 86.94 121 GLY A CA 1
ATOM 948 C C . GLY A 1 121 ? 18.961 11.016 4.141 1.00 86.94 121 GLY A C 1
ATOM 949 O O . GLY A 1 121 ? 19.273 9.961 4.682 1.00 86.94 121 GLY A O 1
ATOM 950 N N . MET A 1 122 ? 17.723 11.514 4.233 1.00 90.25 122 MET A N 1
ATOM 951 C CA . MET A 1 122 ? 16.664 10.970 5.100 1.00 90.25 122 MET A CA 1
ATOM 952 C C . MET A 1 122 ? 15.809 9.865 4.455 1.00 90.25 122 MET A C 1
ATOM 954 O O . MET A 1 122 ? 14.837 9.413 5.063 1.00 90.25 122 MET A O 1
ATOM 958 N N . ARG A 1 123 ? 16.113 9.436 3.221 1.00 86.75 123 ARG A N 1
ATOM 959 C CA . ARG A 1 123 ? 15.260 8.512 2.451 1.00 86.75 123 ARG A CA 1
ATOM 960 C C . ARG A 1 123 ? 14.964 7.228 3.220 1.00 86.75 123 ARG A C 1
ATOM 962 O O . ARG A 1 123 ? 13.799 6.858 3.292 1.00 86.75 123 ARG A O 1
ATOM 969 N N . GLY A 1 124 ? 15.975 6.591 3.815 1.00 84.50 124 GLY A N 1
ATOM 970 C CA . GLY A 1 124 ? 15.795 5.342 4.562 1.00 84.50 124 GLY A CA 1
ATOM 971 C C . GLY A 1 124 ? 14.802 5.477 5.719 1.00 84.50 124 GLY A C 1
ATOM 972 O O . GLY A 1 124 ? 13.909 4.651 5.870 1.00 84.50 124 GLY A O 1
ATOM 973 N N . TYR A 1 125 ? 14.866 6.575 6.471 1.00 90.31 125 TYR A N 1
ATOM 974 C CA . TYR A 1 125 ? 13.919 6.847 7.556 1.00 90.31 125 TYR A CA 1
ATOM 975 C C . TYR A 1 125 ? 12.491 7.105 7.060 1.00 90.31 125 TYR A C 1
ATOM 977 O O . TYR A 1 125 ? 11.529 6.677 7.692 1.00 90.31 125 TYR A O 1
ATOM 985 N N . TYR A 1 126 ? 12.314 7.767 5.915 1.00 89.69 126 TYR A N 1
ATOM 986 C CA . TYR A 1 126 ? 10.976 7.928 5.338 1.00 89.69 126 TYR A CA 1
ATOM 987 C C . TYR A 1 126 ? 10.421 6.628 4.742 1.00 89.69 126 TYR A C 1
ATOM 989 O O . TYR A 1 126 ? 9.207 6.429 4.786 1.00 89.69 126 TYR A O 1
ATOM 997 N N . LEU A 1 127 ? 11.278 5.732 4.235 1.00 85.69 127 LEU A N 1
ATOM 998 C CA . LEU A 1 127 ? 10.872 4.379 3.831 1.00 85.69 127 LEU A CA 1
ATOM 999 C C . LEU A 1 127 ? 10.366 3.584 5.039 1.00 85.69 127 LEU A C 1
ATOM 1001 O O . LEU A 1 127 ? 9.289 2.997 4.964 1.00 85.69 127 LEU A O 1
ATOM 1005 N N . GLN A 1 128 ? 11.051 3.685 6.181 1.00 89.25 128 GLN A N 1
ATOM 1006 C CA . GLN A 1 128 ? 10.592 3.085 7.434 1.00 89.25 128 GLN A CA 1
ATOM 1007 C C . GLN A 1 128 ? 9.195 3.579 7.840 1.00 89.25 128 GLN A C 1
ATOM 1009 O O . GLN A 1 128 ? 8.333 2.767 8.164 1.00 89.25 128 GLN A O 1
ATOM 1014 N N . VAL A 1 129 ? 8.929 4.893 7.771 1.00 91.75 129 VAL A N 1
ATOM 1015 C CA . VAL A 1 129 ? 7.585 5.440 8.067 1.00 91.75 129 VAL A CA 1
ATOM 1016 C C . VAL A 1 129 ? 6.551 4.927 7.078 1.00 91.75 129 VAL A C 1
ATOM 1018 O O . VAL A 1 129 ? 5.444 4.586 7.479 1.00 91.75 129 VAL A O 1
ATOM 1021 N N . ARG A 1 130 ? 6.885 4.866 5.788 1.00 89.44 130 ARG A N 1
ATOM 1022 C CA . ARG A 1 130 ? 5.969 4.350 4.769 1.00 89.44 130 ARG A CA 1
ATOM 1023 C C . ARG A 1 130 ? 5.565 2.909 5.050 1.00 89.44 130 ARG A C 1
ATOM 1025 O O . ARG A 1 130 ? 4.398 2.558 4.902 1.00 89.44 130 ARG A O 1
ATOM 1032 N N . GLU A 1 131 ? 6.526 2.080 5.419 1.00 87.12 131 GLU A N 1
ATOM 1033 C CA . GLU A 1 131 ? 6.302 0.654 5.625 1.00 87.12 131 GLU A CA 1
ATOM 1034 C C . GLU A 1 131 ? 5.590 0.374 6.939 1.00 87.12 131 GLU A C 1
ATOM 1036 O O . GLU A 1 131 ? 4.636 -0.400 6.940 1.00 87.12 131 GLU A O 1
ATOM 1041 N N . TRP A 1 132 ? 5.944 1.101 8.001 1.00 91.62 132 TRP A N 1
ATOM 1042 C CA . TRP A 1 132 ? 5.156 1.165 9.231 1.00 91.62 132 TRP A CA 1
ATOM 1043 C C . TRP A 1 132 ? 3.703 1.570 8.954 1.00 91.62 132 TRP A C 1
ATOM 1045 O O . TRP A 1 132 ? 2.768 0.916 9.416 1.00 91.62 132 TRP A O 1
ATOM 1055 N N . TYR A 1 133 ? 3.504 2.639 8.175 1.00 93.06 133 TYR A N 1
ATOM 1056 C CA . TYR A 1 133 ? 2.176 3.160 7.870 1.00 93.06 133 TYR A CA 1
ATOM 1057 C C . TYR A 1 133 ? 1.357 2.105 7.141 1.00 93.06 133 TYR A C 1
ATOM 1059 O O . TYR A 1 133 ? 0.258 1.768 7.569 1.00 93.06 133 TYR A O 1
ATOM 1067 N N . ARG A 1 134 ? 1.928 1.520 6.087 1.00 87.75 134 ARG A N 1
ATOM 1068 C CA . ARG A 1 134 ? 1.284 0.466 5.312 1.00 87.75 134 ARG A CA 1
ATOM 1069 C C . ARG A 1 134 ? 0.938 -0.762 6.144 1.00 87.75 134 ARG A C 1
ATOM 1071 O O . ARG A 1 134 ? -0.182 -1.242 6.018 1.00 87.75 134 ARG A O 1
ATOM 1078 N N . ASP A 1 135 ? 1.865 -1.267 6.953 1.00 89.56 135 ASP A N 1
ATOM 1079 C CA . ASP A 1 135 ? 1.604 -2.443 7.788 1.00 89.56 135 ASP A CA 1
ATOM 1080 C C . ASP A 1 135 ? 0.384 -2.207 8.689 1.00 89.56 135 ASP A C 1
ATOM 1082 O O . ASP A 1 135 ? -0.555 -3.000 8.713 1.00 89.56 135 ASP A O 1
ATOM 1086 N N . ASN A 1 136 ? 0.335 -1.039 9.326 1.00 93.44 136 ASN A N 1
ATOM 1087 C CA . ASN A 1 136 ? -0.787 -0.629 10.156 1.00 93.44 136 ASN A CA 1
ATOM 1088 C C . ASN A 1 136 ? -2.102 -0.437 9.395 1.00 93.44 136 ASN A C 1
ATOM 1090 O O . ASN A 1 136 ? -3.163 -0.784 9.917 1.00 93.44 136 ASN A O 1
ATOM 1094 N N . LEU A 1 137 ? -2.058 0.086 8.167 1.00 92.69 137 LEU A N 1
ATOM 1095 C CA . LEU A 1 137 ? -3.247 0.124 7.319 1.00 92.69 137 LEU A CA 1
ATOM 1096 C C . LEU A 1 137 ? -3.769 -1.293 7.084 1.00 92.69 137 LEU A C 1
ATOM 1098 O O . LEU A 1 137 ? -4.958 -1.534 7.264 1.00 92.69 137 LEU A O 1
ATOM 1102 N N . MET A 1 138 ? -2.891 -2.238 6.744 1.00 90.06 138 MET A N 1
ATOM 1103 C CA . MET A 1 138 ? -3.286 -3.620 6.462 1.00 90.06 138 MET A CA 1
ATOM 1104 C C . MET A 1 138 ? -3.856 -4.332 7.691 1.00 90.06 138 MET A C 1
ATOM 1106 O O . MET A 1 138 ? -4.811 -5.094 7.557 1.00 90.06 138 MET A O 1
ATOM 1110 N N . ARG A 1 139 ? -3.373 -4.016 8.899 1.00 92.56 139 ARG A N 1
ATOM 1111 C CA . ARG A 1 139 ? -4.004 -4.462 10.157 1.00 92.56 139 ARG A CA 1
ATOM 1112 C C . ARG A 1 139 ? -5.441 -3.950 10.295 1.00 92.56 139 ARG A C 1
ATOM 1114 O O . ARG A 1 139 ? -6.328 -4.714 10.667 1.00 92.56 139 ARG A O 1
ATOM 1121 N N . LEU A 1 140 ? -5.696 -2.683 9.958 1.00 92.88 140 LEU A N 1
ATOM 1122 C CA . LEU A 1 140 ? -7.051 -2.115 9.974 1.00 92.88 140 LEU A CA 1
ATOM 1123 C C . LEU A 1 140 ? -7.951 -2.713 8.888 1.00 92.88 140 LEU A C 1
ATOM 1125 O O . LEU A 1 140 ? -9.104 -3.017 9.174 1.00 92.88 140 LEU A O 1
ATOM 1129 N N . PHE A 1 141 ? -7.435 -2.940 7.678 1.00 90.94 141 PHE A N 1
ATOM 1130 C CA . PHE A 1 141 ? -8.170 -3.642 6.620 1.00 90.94 141 PHE A CA 1
ATOM 1131 C C . PHE A 1 141 ? -8.539 -5.071 7.028 1.00 90.94 141 PHE A C 1
ATOM 1133 O O . PHE A 1 141 ? -9.671 -5.502 6.815 1.00 90.94 141 PHE A O 1
ATOM 1140 N N . PHE A 1 142 ? -7.608 -5.791 7.660 1.00 91.62 142 PHE A N 1
ATOM 1141 C CA . PHE A 1 142 ? -7.855 -7.127 8.193 1.00 91.62 142 PHE A CA 1
ATOM 1142 C C . PHE A 1 142 ? -8.985 -7.110 9.229 1.00 91.62 142 PHE A C 1
ATOM 1144 O O . PHE A 1 142 ? -9.941 -7.876 9.124 1.00 91.62 142 PHE A O 1
ATOM 1151 N N . ARG A 1 143 ? -8.930 -6.175 10.185 1.00 92.31 143 ARG A N 1
ATOM 1152 C CA . ARG A 1 143 ? -9.991 -5.984 11.185 1.00 92.31 143 ARG A CA 1
ATOM 1153 C C . ARG A 1 143 ? -11.332 -5.625 10.550 1.00 92.31 143 ARG A C 1
ATOM 1155 O O . ARG A 1 143 ? -12.333 -6.232 10.910 1.00 92.31 143 ARG A O 1
ATOM 1162 N N . LEU A 1 144 ? -11.354 -4.698 9.591 1.00 92.81 144 LEU A N 1
ATOM 1163 C CA . LEU A 1 144 ? -12.570 -4.298 8.877 1.00 92.81 144 LEU A CA 1
ATOM 1164 C C . LEU A 1 144 ? -13.222 -5.494 8.174 1.00 92.81 144 LEU A C 1
ATOM 1166 O O . LEU A 1 144 ? -14.431 -5.681 8.278 1.00 92.81 144 LEU A O 1
ATOM 1170 N N . HIS A 1 145 ? -12.426 -6.327 7.499 1.00 92.12 145 HIS A N 1
ATOM 1171 C CA . HIS 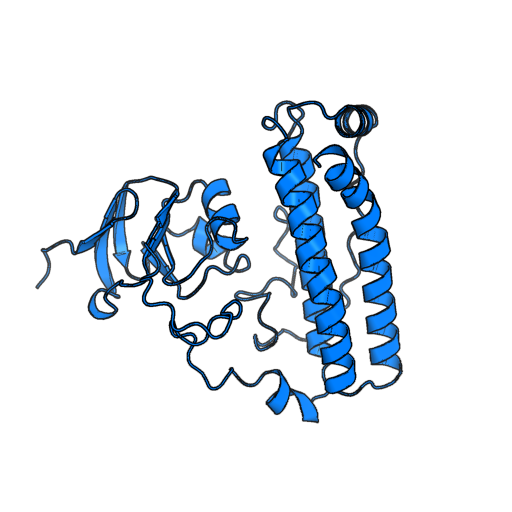A 1 145 ? -12.935 -7.534 6.853 1.00 92.12 145 HIS A CA 1
ATOM 1172 C C . HIS A 1 145 ? -13.631 -8.459 7.863 1.00 92.12 145 HIS A C 1
ATOM 1174 O O . HIS A 1 145 ? -14.700 -8.998 7.581 1.00 92.12 145 HIS A O 1
ATOM 1180 N N . HIS A 1 146 ? -13.040 -8.663 9.043 1.00 92.19 146 HIS A N 1
ATOM 1181 C CA . HIS A 1 146 ? -13.657 -9.493 10.080 1.00 92.19 146 HIS A CA 1
ATOM 1182 C C . HIS A 1 146 ? -14.874 -8.836 10.738 1.00 92.19 146 HIS A C 1
ATOM 1184 O O . HIS A 1 146 ? -15.809 -9.556 11.082 1.00 92.19 146 HIS A O 1
ATOM 1190 N N . ALA A 1 147 ? -14.890 -7.506 10.849 1.00 92.81 147 ALA A N 1
ATOM 1191 C CA . ALA A 1 147 ? -16.025 -6.745 11.363 1.00 92.81 147 ALA A CA 1
ATOM 1192 C C . ALA A 1 147 ? -17.250 -6.800 10.434 1.00 92.81 147 ALA A C 1
ATOM 1194 O O . ALA A 1 147 ? -18.370 -6.703 10.921 1.00 92.81 147 ALA A O 1
ATOM 1195 N N . MET A 1 148 ? -17.054 -6.986 9.121 1.00 93.81 148 MET A N 1
ATOM 1196 C CA . MET A 1 148 ? -18.151 -7.062 8.151 1.00 93.81 148 MET A CA 1
ATOM 1197 C C . MET A 1 148 ? -19.114 -8.222 8.482 1.00 93.81 148 MET A C 1
ATOM 1199 O O . MET A 1 148 ? -18.678 -9.389 8.444 1.00 93.81 148 MET A O 1
ATOM 1203 N N . PRO A 1 149 ? -20.407 -7.940 8.754 1.00 93.31 149 PRO A N 1
ATOM 1204 C CA . PRO A 1 149 ? -21.404 -8.960 9.064 1.00 93.31 149 PRO A CA 1
ATOM 1205 C C . PRO A 1 149 ? -21.515 -9.999 7.952 1.00 93.31 149 PRO A C 1
ATOM 1207 O O . PRO A 1 149 ? -21.534 -9.661 6.771 1.00 93.31 149 PRO A O 1
ATOM 1210 N N . SER A 1 150 ? -21.625 -11.281 8.311 1.00 90.19 150 SER A N 1
ATOM 1211 C CA . SER A 1 150 ? -21.695 -12.377 7.332 1.00 90.19 150 SER A CA 1
ATOM 1212 C C . SER A 1 150 ? -22.853 -12.225 6.342 1.00 90.19 150 SER A C 1
ATOM 1214 O O . SER A 1 150 ? -22.681 -12.560 5.172 1.00 90.19 150 SER A O 1
ATOM 1216 N N . ALA A 1 151 ? -23.987 -11.681 6.796 1.00 91.50 151 ALA A N 1
ATOM 1217 C CA . ALA A 1 151 ? -25.156 -11.391 5.967 1.00 91.50 151 ALA A CA 1
ATOM 1218 C C . ALA A 1 151 ? -24.871 -10.350 4.869 1.00 91.50 151 ALA A C 1
ATOM 1220 O O . ALA A 1 151 ? -25.424 -10.450 3.777 1.00 91.50 151 ALA A O 1
ATOM 1221 N N . ASP A 1 152 ? -23.956 -9.412 5.127 1.00 91.19 152 ASP A N 1
ATOM 1222 C CA . ASP A 1 152 ? -23.681 -8.281 4.238 1.00 91.19 152 ASP A CA 1
ATOM 1223 C C . ASP A 1 152 ? -22.457 -8.523 3.335 1.00 91.19 152 ASP A C 1
ATOM 1225 O O . ASP A 1 152 ? -22.285 -7.849 2.318 1.00 91.19 152 ASP A O 1
ATOM 1229 N N . ARG A 1 153 ? -21.606 -9.510 3.658 1.00 89.06 153 ARG A N 1
ATOM 1230 C CA . ARG A 1 153 ? -20.374 -9.810 2.897 1.00 89.06 153 ARG A CA 1
ATOM 1231 C C . ARG A 1 153 ? -20.636 -10.082 1.423 1.00 89.06 153 ARG A C 1
ATOM 1233 O O . ARG A 1 153 ? -19.873 -9.615 0.589 1.00 89.06 153 ARG A O 1
ATOM 1240 N N . ALA A 1 154 ? -21.702 -10.811 1.095 1.00 87.06 154 ALA A N 1
ATOM 1241 C CA . ALA A 1 154 ? -22.027 -11.121 -0.296 1.00 87.06 154 ALA A CA 1
ATOM 1242 C C . ALA A 1 154 ? -22.324 -9.862 -1.124 1.00 87.06 154 ALA A C 1
ATOM 1244 O O . ALA A 1 154 ? -22.063 -9.856 -2.318 1.00 87.06 154 ALA A O 1
ATOM 1245 N N . HIS A 1 155 ? -22.842 -8.803 -0.498 1.00 88.81 155 HIS A N 1
ATOM 1246 C CA . HIS A 1 155 ? -23.087 -7.525 -1.155 1.00 88.81 155 HIS A CA 1
ATOM 1247 C C . HIS A 1 155 ? -21.803 -6.691 -1.257 1.00 88.81 155 HIS A C 1
ATOM 1249 O O . HIS A 1 155 ? -21.434 -6.259 -2.346 1.00 88.81 155 HIS A O 1
ATOM 1255 N N . TRP A 1 156 ? -21.095 -6.496 -0.140 1.00 87.69 156 TRP A N 1
ATOM 1256 C CA . TRP A 1 156 ? -19.951 -5.576 -0.079 1.00 87.69 156 TRP A CA 1
ATOM 1257 C C . TRP A 1 156 ? -18.648 -6.136 -0.646 1.00 87.69 156 TRP A C 1
ATOM 1259 O O . TRP A 1 156 ? -17.796 -5.367 -1.085 1.00 87.69 156 TRP A O 1
ATOM 1269 N N . PHE A 1 157 ? -18.470 -7.456 -0.619 1.00 86.94 157 PHE A N 1
ATOM 1270 C CA . PHE A 1 157 ? -17.297 -8.135 -1.178 1.00 86.94 157 PHE A CA 1
ATOM 1271 C C . PHE A 1 157 ? -17.595 -8.781 -2.527 1.00 86.94 157 PHE A C 1
ATOM 1273 O O . PHE A 1 157 ? -16.740 -9.485 -3.065 1.00 86.94 157 PHE A O 1
ATOM 1280 N N . ALA A 1 158 ? -18.790 -8.557 -3.087 1.00 81.56 158 ALA A N 1
ATOM 1281 C CA . ALA A 1 158 ? -19.041 -8.939 -4.462 1.00 81.56 158 ALA A CA 1
ATOM 1282 C C . ALA A 1 158 ? -17.972 -8.293 -5.353 1.00 81.56 158 ALA A C 1
ATOM 1284 O O . ALA A 1 158 ? -17.695 -7.095 -5.210 1.00 81.56 158 ALA A O 1
ATOM 1285 N N . PRO A 1 159 ? -17.381 -9.051 -6.292 1.00 71.06 159 PRO A N 1
ATOM 1286 C CA . PRO A 1 159 ? -16.606 -8.422 -7.339 1.00 71.06 159 PRO A CA 1
ATOM 1287 C C . PRO A 1 159 ? -17.503 -7.396 -8.026 1.00 71.06 159 PRO A C 1
ATOM 1289 O O . PRO A 1 159 ? -18.682 -7.653 -8.286 1.00 71.06 159 PRO A O 1
ATOM 1292 N N . HIS A 1 160 ? -16.944 -6.222 -8.300 1.00 65.69 160 HIS A N 1
ATOM 1293 C CA . HIS A 1 160 ? -17.671 -5.229 -9.069 1.00 65.69 160 HIS A CA 1
ATOM 1294 C C . HIS A 1 160 ? -18.078 -5.868 -10.413 1.00 65.69 160 HIS A C 1
ATOM 1296 O O . HIS A 1 160 ? -17.222 -6.482 -11.055 1.00 65.69 160 HIS A O 1
ATOM 1302 N N . PRO A 1 161 ? -19.360 -5.784 -10.825 1.00 56.50 161 PRO A N 1
ATOM 1303 C CA . PRO A 1 161 ? -19.858 -6.486 -12.012 1.00 56.50 161 PRO A CA 1
ATOM 1304 C C . PRO A 1 161 ? -19.164 -6.007 -13.287 1.00 56.50 161 PRO A C 1
ATOM 1306 O O . PRO A 1 161 ? -18.983 -6.777 -14.230 1.00 56.50 161 PRO A O 1
ATOM 1309 N N . ASP A 1 162 ? -18.722 -4.750 -13.291 1.00 50.34 162 ASP A N 1
ATOM 1310 C CA . ASP A 1 162 ? -17.850 -4.261 -14.341 1.00 50.34 162 ASP A CA 1
ATOM 1311 C C . ASP A 1 162 ? -16.478 -4.910 -14.194 1.00 50.34 162 ASP A C 1
ATOM 1313 O O . ASP A 1 162 ? -15.739 -4.662 -13.234 1.00 50.34 162 ASP A O 1
ATOM 1317 N N . ILE A 1 163 ? -16.105 -5.683 -15.214 1.00 48.12 163 ILE A N 1
ATOM 1318 C CA . ILE A 1 163 ? -14.704 -5.984 -15.497 1.00 48.12 163 ILE A CA 1
ATOM 1319 C C . ILE A 1 163 ? -13.959 -4.652 -15.391 1.00 48.12 163 ILE A C 1
ATOM 1321 O O . ILE A 1 163 ? -14.418 -3.664 -15.977 1.00 48.12 163 ILE A O 1
ATOM 1325 N N . ARG A 1 164 ? -12.822 -4.621 -14.674 1.00 49.53 164 ARG A N 1
ATOM 1326 C CA . ARG A 1 164 ? -11.864 -3.499 -14.680 1.00 49.53 164 ARG A CA 1
ATOM 1327 C C . ARG A 1 164 ? -11.294 -3.336 -16.093 1.00 49.53 164 ARG A C 1
ATOM 1329 O O . ARG A 1 164 ? -10.149 -3.645 -16.390 1.00 49.53 164 ARG A O 1
ATOM 1336 N N . SER A 1 165 ? -12.157 -2.908 -16.990 1.00 42.31 165 SER A N 1
ATOM 1337 C CA . SER A 1 165 ? -11.902 -2.533 -18.354 1.00 42.31 165 SER A CA 1
ATOM 1338 C C . SER A 1 165 ? -11.740 -1.018 -18.369 1.00 42.31 165 SER A C 1
ATOM 1340 O O . SER A 1 165 ? -12.160 -0.307 -17.454 1.00 42.31 165 SER A O 1
ATOM 1342 N N . ARG A 1 166 ? -11.093 -0.516 -19.415 1.00 49.88 166 ARG A N 1
ATOM 1343 C CA . ARG A 1 166 ? -10.708 0.888 -19.619 1.00 49.88 166 ARG A CA 1
ATOM 1344 C C . ARG A 1 166 ? -11.801 1.932 -19.308 1.00 49.88 166 ARG A C 1
ATOM 1346 O O . ARG A 1 166 ? -11.453 3.064 -18.986 1.00 49.88 166 ARG A O 1
ATOM 1353 N N . ALA A 1 167 ? -13.079 1.563 -19.398 1.00 43.00 167 ALA A N 1
ATOM 1354 C CA . ALA A 1 167 ? -14.225 2.442 -19.163 1.00 43.00 167 ALA A CA 1
ATOM 1355 C C . ALA A 1 167 ? -14.684 2.525 -17.689 1.00 43.00 167 ALA A C 1
ATOM 1357 O O . ALA A 1 167 ? -15.498 3.379 -17.360 1.00 43.00 167 ALA A O 1
ATOM 1358 N N . GLY A 1 168 ? -14.179 1.655 -16.803 1.00 38.12 168 GLY A N 1
ATOM 1359 C CA . GLY A 1 168 ? -14.648 1.519 -15.415 1.00 38.12 168 GLY A CA 1
ATOM 1360 C C . GLY A 1 168 ? -13.626 1.899 -14.339 1.00 38.12 168 GLY A C 1
ATOM 1361 O O . GLY A 1 168 ? -13.798 1.546 -13.175 1.00 38.12 168 GLY A O 1
ATOM 1362 N N . SER A 1 169 ? -12.514 2.562 -14.687 1.00 38.19 169 SER A N 1
ATOM 1363 C CA . SER A 1 169 ? -11.513 2.929 -13.675 1.00 38.19 169 SER A CA 1
ATOM 1364 C C . SER A 1 169 ? -12.014 4.067 -12.774 1.00 38.19 169 SER A C 1
ATOM 1366 O O . SER A 1 169 ? -12.542 5.060 -13.266 1.00 38.19 169 SER A O 1
ATOM 1368 N N . PHE A 1 170 ? -11.757 3.935 -11.470 1.00 41.16 170 PHE A N 1
ATOM 1369 C CA . PHE A 1 170 ? -12.160 4.783 -10.332 1.00 41.16 170 PHE A CA 1
ATOM 1370 C C . PHE A 1 170 ? -11.941 6.315 -10.470 1.00 41.16 170 PHE A C 1
ATOM 1372 O O . PHE A 1 170 ? -12.413 7.072 -9.629 1.00 41.16 170 PHE A O 1
ATOM 1379 N N . TRP A 1 171 ? -11.249 6.791 -11.513 1.00 39.03 171 TRP A N 1
ATOM 1380 C CA . TRP A 1 171 ? -10.879 8.200 -11.729 1.00 39.03 171 TRP A CA 1
ATOM 1381 C C . TRP A 1 171 ? -11.351 8.777 -13.073 1.00 39.03 171 TRP A C 1
ATOM 1383 O O . TRP A 1 171 ? -10.617 9.537 -13.703 1.00 39.03 171 TRP A O 1
ATOM 1393 N N . GLN A 1 172 ? -12.544 8.429 -13.554 1.00 42.50 172 GLN A N 1
ATOM 1394 C CA . GLN A 1 172 ? -13.086 9.071 -14.755 1.00 42.50 172 GLN A CA 1
ATOM 1395 C C . GLN A 1 172 ? -14.227 10.022 -14.390 1.00 42.50 172 GLN A C 1
ATOM 1397 O O . GLN A 1 172 ? -15.366 9.616 -14.164 1.00 42.50 172 GLN A O 1
ATOM 1402 N N . ASP A 1 173 ? -13.913 11.324 -14.382 1.00 37.81 173 ASP A N 1
ATOM 1403 C CA . ASP A 1 173 ? -14.890 12.336 -14.789 1.00 37.81 173 ASP A CA 1
ATOM 1404 C C . ASP A 1 173 ? -15.517 11.833 -16.092 1.00 37.81 173 ASP A C 1
ATOM 1406 O O . ASP A 1 173 ? -14.775 11.416 -16.976 1.00 37.81 173 ASP A O 1
ATOM 1410 N N . ARG A 1 174 ? -16.854 11.841 -16.193 1.00 34.34 174 ARG A N 1
ATOM 1411 C CA . ARG A 1 174 ? -17.705 11.272 -17.268 1.00 34.34 174 ARG A CA 1
ATOM 1412 C C . ARG A 1 174 ? -17.457 11.818 -18.693 1.00 34.34 174 ARG A C 1
ATOM 1414 O O . ARG A 1 174 ? -18.392 12.005 -19.467 1.00 34.34 174 ARG A O 1
ATOM 1421 N N . ARG A 1 175 ? -16.224 12.153 -19.047 1.00 37.41 175 ARG A N 1
ATOM 1422 C CA . ARG A 1 175 ? -15.784 12.503 -20.387 1.00 37.41 175 ARG A CA 1
ATOM 1423 C C . ARG A 1 175 ? -15.300 11.217 -21.036 1.00 37.41 175 ARG A C 1
ATOM 1425 O O . ARG A 1 175 ? -14.411 10.558 -20.504 1.00 37.41 175 ARG A O 1
ATOM 1432 N N . GLU A 1 176 ? -15.887 10.871 -22.175 1.00 37.69 176 GLU A N 1
ATOM 1433 C CA . GLU A 1 176 ? -15.404 9.803 -23.050 1.00 37.69 176 GLU A CA 1
ATOM 1434 C C . GLU A 1 176 ? -13.975 10.139 -23.500 1.00 37.69 176 GLU A C 1
ATOM 1436 O O . GLU A 1 176 ? -13.741 10.852 -24.474 1.00 37.69 176 GLU A O 1
ATOM 1441 N N . GLY A 1 177 ? -12.993 9.692 -22.720 1.00 39.69 177 GLY A N 1
ATOM 1442 C CA . GLY A 1 177 ? -11.582 9.868 -23.016 1.00 39.69 177 GLY A CA 1
ATOM 1443 C C . GLY A 1 177 ? -11.152 8.865 -24.079 1.00 39.69 177 GLY A C 1
ATOM 1444 O O . GLY A 1 177 ? -10.919 7.693 -23.789 1.00 39.69 177 GLY A O 1
ATOM 1445 N N . THR A 1 178 ? -10.979 9.330 -25.313 1.00 39.88 178 THR A N 1
ATOM 1446 C CA . THR A 1 178 ? -10.343 8.581 -26.409 1.00 39.88 178 THR A CA 1
ATOM 1447 C C . THR A 1 178 ? -8.862 8.271 -26.157 1.00 39.88 178 THR A C 1
ATOM 1449 O O . THR A 1 178 ? -8.253 7.539 -26.937 1.00 39.88 178 THR A O 1
ATOM 1452 N N . GLU A 1 179 ? -8.269 8.749 -25.059 1.00 40.84 179 GLU A N 1
ATOM 1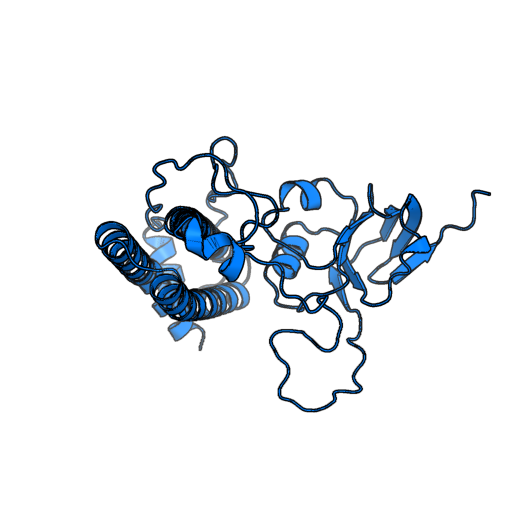453 C CA . GLU A 1 179 ? -6.865 8.520 -24.718 1.00 40.84 179 GLU A CA 1
ATOM 1454 C C . GLU A 1 179 ? -6.605 7.033 -24.439 1.00 40.84 179 GLU A C 1
ATOM 1456 O O . GLU A 1 179 ? -7.104 6.443 -23.476 1.00 40.84 179 GLU A O 1
ATOM 1461 N N . GLN A 1 180 ? -5.859 6.375 -25.331 1.00 47.47 180 GLN A N 1
ATOM 1462 C CA . GLN A 1 180 ? -5.192 5.122 -24.992 1.00 47.47 180 GLN A CA 1
ATOM 1463 C C . GLN A 1 180 ? -4.201 5.454 -23.878 1.00 47.47 180 GLN A C 1
ATOM 1465 O O . GLN A 1 180 ? -3.359 6.333 -24.055 1.00 47.47 180 GLN A O 1
ATOM 1470 N N . ALA A 1 181 ? -4.303 4.774 -22.732 1.00 53.62 181 ALA A N 1
ATOM 1471 C CA . ALA A 1 181 ? -3.275 4.876 -21.709 1.00 53.62 181 ALA A CA 1
ATOM 1472 C C . ALA A 1 181 ? -1.951 4.476 -22.365 1.00 53.62 181 ALA A C 1
ATOM 1474 O O . ALA A 1 181 ? -1.774 3.331 -22.784 1.00 53.62 181 ALA A O 1
ATOM 1475 N N . THR A 1 182 ? -1.054 5.443 -22.527 1.00 63.69 182 THR A N 1
ATOM 1476 C CA . THR A 1 182 ? 0.278 5.173 -23.041 1.00 63.69 182 THR A CA 1
ATOM 1477 C C . THR A 1 182 ? 0.970 4.289 -22.021 1.00 63.69 182 THR A C 1
ATOM 1479 O O . THR A 1 182 ? 1.088 4.644 -20.843 1.00 63.69 182 THR A O 1
ATOM 1482 N N . GLY A 1 183 ? 1.376 3.101 -22.468 1.00 77.75 183 GLY A N 1
ATOM 1483 C CA . GLY A 1 183 ? 2.238 2.253 -21.667 1.00 77.75 183 GLY A CA 1
ATOM 1484 C C . GLY A 1 183 ? 3.465 3.047 -21.228 1.00 77.75 183 GLY A C 1
ATOM 1485 O O . GLY A 1 183 ? 3.903 3.983 -21.903 1.00 77.75 183 GLY A O 1
ATOM 1486 N N . PHE A 1 184 ? 3.992 2.732 -20.055 1.00 84.69 184 PHE A N 1
ATOM 1487 C CA . PHE A 1 184 ? 5.185 3.403 -19.563 1.00 84.69 184 PHE A CA 1
ATOM 1488 C C . PHE A 1 184 ? 6.077 2.431 -18.816 1.00 84.69 184 PHE A C 1
ATOM 1490 O O . PHE A 1 184 ? 5.623 1.588 -18.044 1.00 84.69 184 PHE A O 1
ATOM 1497 N N . MET A 1 185 ? 7.375 2.618 -18.997 1.00 90.94 185 MET A N 1
ATOM 1498 C CA . MET A 1 185 ? 8.385 1.930 -18.218 1.00 90.94 185 MET A CA 1
ATOM 1499 C C . MET A 1 185 ? 8.369 2.431 -16.766 1.00 90.94 185 MET A C 1
ATOM 1501 O O . MET A 1 185 ? 8.371 3.636 -16.493 1.00 90.94 185 MET A O 1
ATOM 1505 N N . ILE A 1 186 ? 8.346 1.497 -15.820 1.00 87.00 186 ILE A N 1
ATOM 1506 C CA . ILE A 1 186 ? 8.470 1.766 -14.385 1.00 87.00 186 ILE A CA 1
ATOM 1507 C C . ILE A 1 186 ? 9.950 1.774 -13.993 1.00 87.00 186 ILE A C 1
ATOM 1509 O O . ILE A 1 186 ? 10.385 2.715 -13.320 1.00 87.00 186 ILE A O 1
ATOM 1513 N N . TYR A 1 187 ? 10.699 0.753 -14.425 1.00 89.94 187 TYR A N 1
ATOM 1514 C CA . TYR A 1 187 ? 12.137 0.605 -14.201 1.00 89.94 187 TYR A CA 1
ATOM 1515 C C . TYR A 1 187 ? 12.801 -0.088 -15.412 1.00 89.94 187 TYR A C 1
ATOM 1517 O O . TYR A 1 187 ? 12.236 -1.065 -15.920 1.00 89.94 187 TYR A O 1
ATOM 1525 N N . PRO A 1 188 ? 13.965 0.401 -15.881 1.00 93.00 188 PRO A N 1
ATOM 1526 C CA . PRO A 1 188 ? 14.644 -0.132 -17.061 1.00 93.00 188 PRO A CA 1
ATOM 1527 C C . PRO A 1 188 ? 15.251 -1.517 -16.830 1.00 93.00 188 PRO A C 1
ATOM 1529 O O . PRO A 1 188 ? 15.475 -1.943 -15.694 1.00 93.00 188 PRO A O 1
ATOM 1532 N N . GLY A 1 189 ? 15.535 -2.211 -17.925 1.00 92.50 189 GLY A N 1
ATOM 1533 C CA . GLY A 1 189 ? 16.224 -3.491 -17.957 1.00 92.50 189 GLY A CA 1
ATOM 1534 C C . GLY A 1 189 ? 15.819 -4.350 -19.151 1.00 92.50 189 GLY A C 1
ATOM 1535 O O . GLY A 1 189 ? 14.802 -4.113 -19.802 1.00 92.50 189 GLY A O 1
ATOM 1536 N N . GLN A 1 190 ? 16.611 -5.392 -19.387 1.00 95.44 190 GLN A N 1
ATOM 1537 C CA . GLN A 1 190 ? 16.370 -6.400 -20.410 1.00 95.44 190 GLN A CA 1
ATOM 1538 C C . GLN A 1 190 ? 16.334 -7.782 -19.763 1.00 95.44 190 GLN A C 1
ATOM 1540 O O . GLN A 1 190 ? 17.286 -8.165 -19.081 1.00 95.44 190 GLN A O 1
ATOM 1545 N N . VAL A 1 191 ? 15.254 -8.530 -19.983 1.00 95.25 191 VAL A N 1
ATOM 1546 C CA . VAL A 1 191 ? 15.131 -9.917 -19.517 1.00 95.25 191 VAL A CA 1
ATOM 1547 C C . VAL A 1 191 ? 14.381 -10.769 -20.531 1.00 95.25 191 VAL A C 1
ATOM 1549 O O . VAL A 1 191 ? 13.439 -10.304 -21.165 1.00 95.25 191 VAL A O 1
ATOM 1552 N N . GLN A 1 192 ? 14.783 -12.029 -20.650 1.00 95.88 192 GLN A N 1
ATOM 1553 C CA . GLN A 1 192 ? 14.081 -13.054 -21.418 1.00 95.88 192 GLN A CA 1
ATOM 1554 C C . GLN A 1 192 ? 13.544 -14.120 -20.459 1.00 95.88 192 GLN A C 1
ATOM 1556 O O . GLN A 1 192 ? 14.217 -14.476 -19.479 1.00 95.88 192 GLN A O 1
ATOM 1561 N N . GLY A 1 193 ? 12.334 -14.601 -20.726 1.00 94.56 193 GLY A N 1
ATOM 1562 C CA . GLY A 1 193 ? 11.694 -15.656 -19.948 1.00 94.56 193 GLY A CA 1
ATOM 1563 C C . GLY A 1 193 ? 10.251 -15.903 -20.373 1.00 94.56 193 GLY A C 1
ATOM 1564 O O . GLY A 1 193 ? 9.745 -15.272 -21.302 1.00 94.56 193 GLY A O 1
ATOM 1565 N N . ILE A 1 194 ? 9.585 -16.823 -19.683 1.00 94.94 194 ILE A N 1
ATOM 1566 C CA . ILE A 1 194 ? 8.188 -17.174 -19.953 1.00 94.94 194 ILE A CA 1
ATOM 1567 C C . ILE A 1 194 ? 7.247 -16.101 -19.382 1.00 94.94 194 ILE A C 1
ATOM 1569 O O . ILE A 1 194 ? 7.315 -15.758 -18.196 1.00 94.94 194 ILE A O 1
ATOM 1573 N N . LEU A 1 195 ? 6.343 -15.573 -20.215 1.00 94.25 195 LEU A N 1
ATOM 1574 C CA . LEU A 1 195 ? 5.322 -14.620 -19.776 1.00 94.25 195 LEU A CA 1
ATOM 1575 C C . LEU A 1 195 ? 4.292 -15.311 -18.872 1.00 94.25 195 LEU A C 1
ATOM 1577 O O . LEU A 1 195 ? 3.690 -16.310 -19.257 1.00 94.25 195 LEU A O 1
ATOM 1581 N N . GLY A 1 196 ? 4.048 -14.747 -17.693 1.00 89.44 196 GLY A N 1
ATOM 1582 C CA . GLY A 1 196 ? 3.187 -15.316 -16.655 1.00 89.44 196 GLY A CA 1
ATOM 1583 C C . GLY A 1 196 ? 3.925 -16.168 -15.617 1.00 89.44 196 GLY A C 1
ATOM 1584 O O . GLY A 1 196 ? 3.311 -16.514 -14.613 1.00 89.44 196 GLY A O 1
ATOM 1585 N N . ASP A 1 197 ? 5.216 -16.456 -15.822 1.00 91.50 197 ASP A N 1
ATOM 1586 C CA . ASP A 1 197 ? 6.047 -17.228 -14.887 1.00 91.50 197 ASP A CA 1
ATOM 1587 C C . ASP A 1 197 ? 7.341 -16.469 -14.535 1.00 91.50 197 ASP A C 1
ATOM 1589 O O . ASP A 1 197 ? 7.386 -15.749 -13.535 1.00 91.50 197 ASP A O 1
ATOM 1593 N N . ASP A 1 198 ? 8.362 -16.506 -15.404 1.00 92.88 198 ASP A N 1
ATOM 1594 C CA . ASP A 1 198 ? 9.595 -15.723 -15.224 1.00 92.88 198 ASP A CA 1
ATOM 1595 C C . ASP A 1 198 ? 9.331 -14.209 -15.283 1.00 92.88 198 ASP A C 1
ATOM 1597 O O . ASP A 1 198 ? 9.948 -13.424 -14.554 1.00 92.88 198 ASP A O 1
ATOM 1601 N N . ILE A 1 199 ? 8.452 -13.787 -16.195 1.00 95.38 199 ILE A N 1
ATOM 1602 C CA . ILE A 1 199 ? 8.027 -12.397 -16.372 1.00 95.38 199 ILE A CA 1
ATOM 1603 C C . ILE A 1 199 ? 6.562 -12.324 -15.966 1.00 95.38 199 ILE A C 1
ATOM 1605 O O . ILE A 1 199 ? 5.687 -12.745 -16.719 1.00 95.38 199 ILE A O 1
ATOM 1609 N N . LEU A 1 200 ? 6.282 -11.791 -14.779 1.00 94.38 200 LEU A N 1
ATOM 1610 C CA . LEU A 1 200 ? 4.915 -11.741 -14.267 1.00 94.38 200 LEU A CA 1
ATOM 1611 C C . LEU A 1 200 ? 4.062 -10.795 -15.109 1.00 94.38 200 LEU A C 1
ATOM 1613 O O . LEU A 1 200 ? 4.465 -9.660 -15.368 1.00 94.38 200 LEU A O 1
ATOM 1617 N N . LEU A 1 201 ? 2.872 -11.258 -15.488 1.00 91.31 201 LEU A N 1
ATOM 1618 C CA . LEU A 1 201 ? 1.830 -10.442 -16.095 1.00 91.31 201 LEU A CA 1
ATOM 1619 C C . LEU A 1 201 ? 0.701 -10.267 -15.082 1.00 91.31 201 LEU A C 1
ATOM 1621 O O . LEU A 1 201 ? -0.001 -11.219 -14.761 1.00 91.31 201 LEU A O 1
ATOM 1625 N N . GLU A 1 202 ? 0.535 -9.047 -14.589 1.00 87.00 202 GLU A N 1
ATOM 1626 C CA . GLU A 1 202 ? -0.471 -8.692 -13.591 1.00 87.00 202 GLU A CA 1
ATOM 1627 C C . GLU A 1 202 ? -1.500 -7.736 -14.204 1.00 87.00 202 GLU A C 1
ATOM 1629 O O . GLU A 1 202 ? -1.166 -6.865 -15.013 1.00 87.00 202 GLU A O 1
ATOM 1634 N N . ASP A 1 203 ? -2.765 -7.832 -13.804 1.00 78.12 203 ASP A N 1
ATOM 1635 C CA . ASP A 1 203 ? -3.760 -6.847 -14.244 1.00 78.12 203 ASP A CA 1
ATOM 1636 C C . ASP A 1 203 ? -3.500 -5.483 -13.594 1.00 78.12 203 ASP A C 1
ATOM 1638 O O . ASP A 1 203 ? -3.467 -4.457 -14.273 1.00 78.12 203 ASP A O 1
ATOM 1642 N N . THR A 1 204 ? -3.236 -5.482 -12.286 1.00 78.31 204 THR A N 1
ATOM 1643 C CA . THR A 1 204 ? -2.879 -4.297 -11.502 1.00 78.31 204 THR A CA 1
ATOM 1644 C C . THR A 1 204 ? -1.804 -4.672 -10.493 1.00 78.31 204 THR A C 1
ATOM 1646 O O . THR A 1 204 ? -1.847 -5.743 -9.900 1.00 78.31 204 THR A O 1
ATOM 1649 N N . LEU A 1 205 ? -0.860 -3.768 -10.241 1.00 80.81 205 LEU A N 1
ATOM 1650 C CA . LEU A 1 205 ? 0.173 -3.999 -9.236 1.00 80.81 205 LEU A CA 1
ATOM 1651 C C . LEU A 1 205 ? -0.393 -3.898 -7.815 1.00 80.81 205 LEU A C 1
ATOM 1653 O O . LEU A 1 205 ? -0.721 -2.800 -7.357 1.00 80.81 205 LEU A O 1
ATOM 1657 N N . ASP A 1 206 ? -0.413 -5.015 -7.090 1.00 76.50 206 ASP A N 1
ATOM 1658 C CA . ASP A 1 206 ? -0.667 -5.030 -5.650 1.00 76.50 206 ASP A CA 1
ATOM 1659 C C . ASP A 1 206 ? 0.631 -5.197 -4.849 1.00 76.50 206 ASP A C 1
ATOM 1661 O O . ASP A 1 206 ? 1.413 -6.118 -5.090 1.00 76.50 206 ASP A O 1
ATOM 1665 N N . PRO A 1 207 ? 0.895 -4.318 -3.884 1.00 71.12 207 PRO A N 1
ATOM 1666 C CA . PRO A 1 207 ? 2.122 -4.367 -3.108 1.00 71.12 207 PRO A CA 1
ATOM 1667 C C . PRO A 1 207 ? 2.247 -5.602 -2.185 1.00 71.12 207 PRO A C 1
ATOM 1669 O O . PRO A 1 207 ? 3.356 -5.896 -1.726 1.00 71.12 207 PRO A O 1
ATOM 1672 N N . GLY A 1 208 ? 1.154 -6.293 -1.844 1.00 73.62 208 GLY A N 1
ATOM 1673 C CA . GLY A 1 208 ? 1.131 -7.560 -1.094 1.00 73.62 208 GLY A CA 1
ATOM 1674 C C . GLY A 1 208 ? 1.731 -8.729 -1.877 1.00 73.62 208 GLY A C 1
ATOM 1675 O O . GLY A 1 208 ? 2.108 -9.746 -1.305 1.00 73.62 208 GLY A O 1
ATOM 1676 N N . ARG A 1 209 ? 1.949 -8.555 -3.184 1.00 79.75 209 ARG A N 1
ATOM 1677 C CA . ARG A 1 209 ? 2.699 -9.486 -4.039 1.00 79.75 209 ARG A CA 1
ATOM 1678 C C . ARG A 1 209 ? 4.222 -9.288 -3.963 1.00 79.75 209 ARG A C 1
ATOM 1680 O O . ARG A 1 209 ? 4.937 -9.765 -4.837 1.00 79.75 209 ARG A O 1
ATOM 1687 N N . HIS A 1 210 ? 4.735 -8.617 -2.925 1.00 82.38 210 HIS A N 1
ATOM 1688 C CA . HIS A 1 210 ? 6.158 -8.279 -2.761 1.00 82.38 210 HIS A CA 1
ATOM 1689 C C . HIS A 1 210 ? 7.109 -9.446 -3.069 1.00 82.38 210 HIS A C 1
ATOM 1691 O O . HIS A 1 210 ? 7.996 -9.305 -3.906 1.00 82.38 210 HIS A O 1
ATOM 1697 N N . ALA A 1 211 ? 6.902 -10.601 -2.429 1.00 83.06 211 ALA A N 1
ATOM 1698 C CA . ALA A 1 211 ? 7.749 -11.778 -2.625 1.00 83.06 211 ALA A CA 1
ATOM 1699 C C . ALA A 1 211 ? 7.720 -12.289 -4.078 1.00 83.06 211 ALA A C 1
ATOM 1701 O O . ALA A 1 211 ? 8.753 -12.657 -4.629 1.00 83.06 211 ALA A O 1
ATOM 1702 N N . HIS A 1 212 ? 6.558 -12.234 -4.736 1.00 86.31 212 HIS A N 1
ATOM 1703 C CA . HIS A 1 212 ? 6.423 -12.620 -6.143 1.00 86.31 212 HIS A CA 1
ATOM 1704 C C . HIS A 1 212 ? 7.198 -11.665 -7.050 1.00 86.31 212 HIS A C 1
ATOM 1706 O O . HIS A 1 212 ? 7.968 -12.111 -7.893 1.00 86.31 212 HIS A O 1
ATOM 1712 N N . TYR A 1 213 ? 7.075 -10.354 -6.826 1.00 90.62 213 TYR A N 1
ATOM 1713 C CA . TYR A 1 213 ? 7.830 -9.359 -7.589 1.00 90.62 213 TYR A CA 1
ATOM 1714 C C . TYR A 1 213 ? 9.337 -9.462 -7.365 1.00 90.62 213 TYR A C 1
ATOM 1716 O O . TYR A 1 213 ? 10.113 -9.217 -8.287 1.00 90.62 213 TYR A O 1
ATOM 1724 N N . GLN A 1 214 ? 9.763 -9.815 -6.152 1.00 88.25 214 GLN A N 1
ATOM 1725 C CA . GLN A 1 214 ? 11.170 -10.026 -5.836 1.00 88.25 214 GLN A CA 1
ATOM 1726 C C . GLN A 1 214 ? 11.744 -11.218 -6.615 1.00 88.25 214 GLN A C 1
ATOM 1728 O O . GLN A 1 214 ? 12.831 -11.086 -7.187 1.00 88.25 214 GLN A O 1
ATOM 1733 N N . ASN A 1 215 ? 10.992 -12.321 -6.687 1.00 90.19 215 ASN A N 1
ATOM 1734 C CA . ASN A 1 215 ? 11.395 -13.565 -7.347 1.00 90.19 215 ASN A CA 1
ATOM 1735 C C . ASN A 1 215 ? 11.295 -13.512 -8.880 1.00 90.19 215 ASN A C 1
ATOM 1737 O O . ASN A 1 215 ? 12.085 -14.159 -9.561 1.00 90.19 215 ASN A O 1
ATOM 1741 N N . ALA A 1 216 ? 10.367 -12.727 -9.428 1.00 94.31 216 ALA A N 1
ATOM 1742 C CA . ALA A 1 216 ? 10.214 -12.555 -10.870 1.00 94.31 216 ALA A CA 1
ATOM 1743 C C . ALA A 1 216 ? 11.456 -11.925 -11.515 1.00 94.31 216 ALA A C 1
ATOM 1745 O O . ALA A 1 216 ? 12.164 -11.134 -10.887 1.00 94.31 216 ALA A O 1
ATOM 1746 N N . ARG A 1 217 ? 11.706 -12.192 -12.798 1.00 95.19 217 ARG A N 1
ATOM 1747 C CA . ARG A 1 217 ? 12.768 -11.523 -13.573 1.00 95.19 217 ARG A CA 1
ATOM 1748 C C . ARG A 1 217 ? 12.344 -10.126 -14.020 1.00 95.19 217 ARG A C 1
ATOM 1750 O O . ARG A 1 217 ? 13.145 -9.196 -13.946 1.00 95.19 217 ARG A O 1
ATOM 1757 N N . ALA A 1 218 ? 11.081 -9.971 -14.409 1.00 96.12 218 ALA A N 1
ATOM 1758 C CA . ALA A 1 218 ? 10.431 -8.688 -14.666 1.00 96.12 218 ALA A CA 1
ATOM 1759 C C . ALA A 1 218 ? 8.948 -8.734 -14.290 1.00 96.12 218 ALA A C 1
ATOM 1761 O O . ALA A 1 218 ? 8.382 -9.808 -14.087 1.00 96.12 218 ALA A O 1
ATOM 1762 N N . VAL A 1 219 ? 8.326 -7.558 -14.196 1.00 95.00 219 VAL A N 1
ATOM 1763 C CA . VAL A 1 219 ? 6.895 -7.424 -13.892 1.00 95.00 219 VAL A CA 1
ATOM 1764 C C . VAL A 1 219 ? 6.234 -6.480 -14.890 1.00 95.00 219 VAL A C 1
ATOM 1766 O O . VAL A 1 219 ? 6.617 -5.315 -15.018 1.00 95.00 219 VAL A O 1
ATOM 1769 N N . ILE A 1 220 ? 5.211 -6.978 -15.572 1.00 93.06 220 ILE A N 1
ATOM 1770 C CA . ILE A 1 220 ? 4.392 -6.237 -16.523 1.00 93.06 220 ILE A CA 1
ATOM 1771 C C . ILE A 1 220 ? 2.993 -6.116 -15.937 1.00 93.06 220 ILE A C 1
ATOM 1773 O O . ILE A 1 220 ? 2.380 -7.114 -15.575 1.00 93.06 220 ILE A O 1
ATOM 1777 N N . ALA A 1 221 ? 2.481 -4.893 -15.855 1.00 89.31 221 ALA A N 1
ATOM 1778 C CA . ALA A 1 221 ? 1.114 -4.646 -15.422 1.00 89.31 221 ALA A CA 1
ATOM 1779 C C . ALA A 1 221 ? 0.259 -4.127 -16.576 1.00 89.31 221 ALA A C 1
ATOM 1781 O O . ALA A 1 221 ? 0.711 -3.277 -17.341 1.00 89.31 221 ALA A O 1
ATOM 1782 N N . ARG A 1 222 ? -0.992 -4.563 -16.691 1.00 81.19 222 ARG A N 1
ATOM 1783 C CA . ARG A 1 222 ? -1.917 -4.021 -17.703 1.00 81.19 222 ARG A CA 1
ATOM 1784 C C . ARG A 1 222 ? -2.469 -2.657 -17.298 1.00 81.19 222 ARG A C 1
ATOM 1786 O O . ARG A 1 222 ? -2.750 -1.814 -18.147 1.00 81.19 222 ARG A O 1
ATOM 1793 N N . MET A 1 223 ? -2.568 -2.407 -15.997 1.00 74.25 223 MET A N 1
ATOM 1794 C CA . MET A 1 223 ? -2.996 -1.139 -15.429 1.00 74.25 223 MET A CA 1
ATOM 1795 C C . MET A 1 223 ? -2.088 -0.707 -14.279 1.00 74.25 223 MET A C 1
ATOM 1797 O O . MET A 1 223 ? -1.617 -1.500 -13.465 1.00 74.25 223 MET A O 1
ATOM 1801 N N . GLY A 1 224 ? -1.867 0.600 -14.180 1.00 69.88 224 GLY A N 1
ATOM 1802 C CA . GLY A 1 224 ? -1.106 1.176 -13.083 1.00 69.88 224 GLY A CA 1
ATOM 1803 C C . GLY A 1 224 ? -0.817 2.651 -13.297 1.00 69.88 224 GLY A C 1
ATOM 1804 O O . GLY A 1 224 ? -0.647 3.118 -14.419 1.00 69.88 224 GLY A O 1
ATOM 1805 N N . GLY A 1 225 ? -0.751 3.402 -12.202 1.00 71.81 225 GLY A N 1
ATOM 1806 C CA . GLY A 1 225 ? -0.294 4.788 -12.228 1.00 71.81 225 GLY A CA 1
ATOM 1807 C C . GLY A 1 225 ? 1.217 4.869 -12.032 1.00 71.81 225 GLY A C 1
ATOM 1808 O O . GLY A 1 225 ? 1.775 4.114 -11.238 1.00 71.81 225 GLY A O 1
ATOM 1809 N N . ARG A 1 226 ? 1.884 5.845 -12.665 1.00 73.31 226 ARG A N 1
ATOM 1810 C CA . ARG A 1 226 ? 3.331 6.092 -12.475 1.00 73.31 226 ARG A CA 1
ATOM 1811 C C . ARG A 1 226 ? 3.720 6.254 -11.009 1.00 73.31 226 ARG A C 1
ATOM 1813 O O . ARG A 1 226 ? 4.821 5.864 -10.633 1.00 73.31 226 ARG A O 1
ATOM 1820 N N . LEU A 1 227 ? 2.831 6.826 -10.204 1.00 67.38 227 LEU A N 1
ATOM 1821 C CA . LEU A 1 227 ? 3.017 7.066 -8.773 1.00 67.38 227 LEU A CA 1
ATOM 1822 C C . LEU A 1 227 ? 2.241 6.068 -7.905 1.00 67.38 227 LEU A C 1
ATOM 1824 O O . LEU A 1 227 ? 2.114 6.275 -6.702 1.00 67.38 227 LEU A O 1
ATOM 1828 N N . SER A 1 228 ? 1.702 5.000 -8.504 1.00 71.50 228 SER A N 1
ATOM 1829 C CA . SER A 1 228 ? 1.028 3.955 -7.744 1.00 71.50 228 SER A CA 1
ATOM 1830 C C . SER A 1 228 ? 2.002 3.290 -6.775 1.00 71.50 228 SER A C 1
ATOM 1832 O O . SER A 1 228 ? 3.223 3.267 -6.987 1.00 71.50 228 SER A O 1
ATOM 1834 N N . HIS A 1 229 ? 1.452 2.742 -5.694 1.00 70.38 229 HIS A N 1
ATOM 1835 C CA . HIS A 1 229 ? 2.266 2.083 -4.681 1.00 70.38 229 HIS A CA 1
ATOM 1836 C C . HIS A 1 229 ? 3.005 0.867 -5.262 1.00 70.38 229 HIS A C 1
ATOM 1838 O O . HIS A 1 229 ? 4.203 0.709 -5.040 1.00 70.38 229 HIS A O 1
ATOM 1844 N N . GLY A 1 230 ? 2.342 0.093 -6.127 1.00 79.12 230 GLY A N 1
ATOM 1845 C CA . GLY A 1 230 ? 2.963 -1.008 -6.863 1.00 79.12 230 GLY A CA 1
ATOM 1846 C C . GLY A 1 230 ? 4.117 -0.568 -7.772 1.00 79.12 230 GLY A C 1
ATOM 1847 O O . GLY A 1 230 ? 5.198 -1.150 -7.718 1.00 79.12 230 GLY A O 1
ATOM 1848 N N . SER A 1 231 ? 3.954 0.515 -8.542 1.00 81.12 231 SER A N 1
ATOM 1849 C CA . SER A 1 231 ? 5.054 1.047 -9.366 1.00 81.12 231 SER A CA 1
ATOM 1850 C C . SER A 1 231 ? 6.211 1.593 -8.526 1.00 81.12 231 SER A C 1
ATOM 1852 O O . SER A 1 231 ? 7.364 1.530 -8.942 1.00 81.12 231 SER A O 1
ATOM 1854 N N . THR A 1 232 ? 5.928 2.144 -7.346 1.00 81.50 232 THR A N 1
ATOM 1855 C CA . THR A 1 232 ? 6.973 2.614 -6.424 1.00 81.50 232 THR A CA 1
ATOM 1856 C C . THR A 1 232 ? 7.770 1.443 -5.856 1.00 81.50 232 THR A C 1
ATOM 1858 O O . THR A 1 232 ? 8.998 1.502 -5.859 1.00 81.50 232 THR A O 1
ATOM 1861 N N . LEU A 1 233 ? 7.088 0.365 -5.461 1.00 83.75 233 LEU A N 1
ATOM 1862 C CA . LEU A 1 233 ? 7.721 -0.857 -4.974 1.00 83.75 233 LEU A CA 1
ATOM 1863 C C . LEU A 1 233 ? 8.678 -1.460 -6.016 1.00 83.75 233 LEU A C 1
ATOM 1865 O O . LEU A 1 233 ? 9.828 -1.751 -5.699 1.00 83.75 233 LEU A O 1
ATOM 1869 N N . LEU A 1 234 ? 8.253 -1.585 -7.276 1.00 89.06 234 LEU A N 1
ATOM 1870 C CA . LEU A 1 234 ? 9.105 -2.150 -8.332 1.00 89.06 234 LEU A CA 1
ATOM 1871 C C . LEU A 1 234 ? 10.371 -1.318 -8.598 1.00 89.06 234 LEU A C 1
ATOM 1873 O O . LEU A 1 234 ? 11.435 -1.885 -8.851 1.00 89.06 234 LEU A O 1
ATOM 1877 N N . ARG A 1 235 ? 10.302 0.016 -8.467 1.00 86.25 235 ARG A N 1
ATOM 1878 C CA . ARG A 1 235 ? 11.493 0.885 -8.558 1.00 86.25 235 ARG A CA 1
ATOM 1879 C C . ARG A 1 235 ? 12.472 0.665 -7.417 1.00 86.25 235 ARG A C 1
ATOM 1881 O O . ARG A 1 235 ? 13.677 0.804 -7.605 1.00 86.25 235 ARG A O 1
ATOM 1888 N N . GLU A 1 236 ? 11.964 0.355 -6.234 1.00 82.69 236 GLU A N 1
ATOM 1889 C CA . GLU A 1 236 ? 12.795 0.111 -5.056 1.00 82.69 236 GLU A CA 1
ATOM 1890 C C . GLU A 1 236 ? 13.461 -1.249 -5.103 1.00 82.69 236 GLU A C 1
ATOM 1892 O O . GLU A 1 236 ? 14.654 -1.340 -4.822 1.00 82.69 236 GLU A O 1
ATOM 1897 N N . LEU A 1 237 ? 12.732 -2.257 -5.581 1.00 87.00 237 LEU A N 1
ATOM 1898 C CA . LEU A 1 237 ? 13.284 -3.564 -5.923 1.00 87.00 237 LEU A CA 1
ATOM 1899 C C . LEU A 1 237 ? 14.244 -3.511 -7.119 1.00 87.00 237 LEU A C 1
ATOM 1901 O O . LEU A 1 237 ? 14.892 -4.513 -7.411 1.00 87.00 237 LEU A O 1
ATOM 1905 N N . ARG A 1 238 ? 14.330 -2.367 -7.822 1.00 89.94 238 ARG A N 1
ATOM 1906 C CA . ARG A 1 238 ? 15.085 -2.204 -9.076 1.00 89.94 238 ARG A CA 1
ATOM 1907 C C . ARG A 1 238 ? 14.737 -3.298 -10.088 1.00 89.94 238 ARG A C 1
ATOM 1909 O O . ARG A 1 238 ? 15.604 -3.841 -10.768 1.00 89.94 238 ARG A O 1
ATOM 1916 N N . LYS A 1 239 ? 13.456 -3.659 -10.131 1.00 93.88 239 LYS A N 1
ATOM 1917 C CA . LYS A 1 239 ? 12.951 -4.772 -10.926 1.00 93.88 239 LYS A CA 1
ATOM 1918 C C . LYS A 1 239 ? 12.535 -4.258 -12.303 1.00 93.88 239 LYS A C 1
ATOM 1920 O O . LYS A 1 239 ? 11.653 -3.394 -12.334 1.00 93.88 239 LYS A O 1
ATOM 1925 N N . PRO A 1 240 ? 13.101 -4.768 -13.416 1.00 96.06 240 PRO A N 1
ATOM 1926 C CA . PRO A 1 240 ? 12.672 -4.385 -14.758 1.00 96.06 240 PRO A CA 1
ATOM 1927 C C . PRO A 1 240 ? 11.154 -4.519 -14.882 1.00 96.06 240 PRO A C 1
ATOM 1929 O O . PRO A 1 240 ? 10.580 -5.552 -14.528 1.00 96.06 240 PRO A O 1
ATOM 1932 N N . SER A 1 241 ? 10.483 -3.432 -15.250 1.00 94.50 241 SER A N 1
ATOM 1933 C CA . SER A 1 241 ? 9.024 -3.393 -15.178 1.00 94.50 241 SER A CA 1
ATOM 1934 C C . SER A 1 241 ? 8.394 -2.274 -15.984 1.00 94.50 241 SER A C 1
ATOM 1936 O O . SER A 1 241 ? 8.966 -1.190 -16.136 1.00 94.50 241 SER A O 1
ATOM 1938 N N . ALA A 1 242 ? 7.165 -2.513 -16.436 1.00 92.88 242 ALA A N 1
ATOM 1939 C CA . ALA A 1 242 ? 6.381 -1.551 -17.195 1.00 92.88 242 ALA A CA 1
ATOM 1940 C C . ALA A 1 242 ? 4.876 -1.750 -17.008 1.00 92.88 242 ALA A C 1
ATOM 1942 O O . ALA A 1 242 ? 4.407 -2.833 -16.659 1.00 92.88 242 ALA A O 1
ATOM 1943 N N . VAL A 1 243 ? 4.119 -0.689 -17.275 1.00 88.50 243 VAL A N 1
ATOM 1944 C CA . VAL A 1 243 ? 2.682 -0.785 -17.521 1.00 88.50 243 VAL A CA 1
ATOM 1945 C C . VAL A 1 243 ? 2.478 -0.906 -19.025 1.00 88.50 243 VAL A C 1
ATOM 1947 O O . VAL A 1 243 ? 2.784 0.040 -19.748 1.00 88.50 243 VAL A O 1
ATOM 1950 N N . LEU A 1 244 ? 1.966 -2.048 -19.483 1.00 89.25 244 LEU A N 1
ATOM 1951 C CA . LEU A 1 244 ? 1.671 -2.359 -20.882 1.00 89.25 244 LEU A CA 1
ATOM 1952 C C . LEU A 1 244 ? 0.192 -2.752 -21.012 1.00 89.25 244 LEU A C 1
ATOM 1954 O O . LEU A 1 244 ? -0.166 -3.914 -20.822 1.00 89.25 244 LEU A O 1
ATOM 1958 N N . PRO A 1 245 ? -0.698 -1.801 -21.343 1.00 78.88 245 PRO A N 1
ATOM 1959 C CA . PRO A 1 245 ? -2.138 -2.066 -21.367 1.00 78.88 245 PRO A CA 1
ATOM 1960 C C . PRO A 1 245 ? -2.596 -3.050 -22.449 1.00 78.88 245 PRO A C 1
ATOM 1962 O O . PRO A 1 245 ? -3.665 -3.643 -22.323 1.00 78.88 245 PRO A O 1
ATOM 1965 N N . GLN A 1 246 ? -1.805 -3.208 -23.513 1.00 81.69 246 GLN A N 1
ATOM 1966 C CA . GLN A 1 246 ? -2.159 -3.965 -24.719 1.00 81.69 246 GLN A CA 1
ATOM 1967 C C . GLN A 1 246 ? -1.323 -5.240 -24.893 1.00 81.69 246 GLN A C 1
ATOM 1969 O O . GLN A 1 246 ? -1.055 -5.653 -26.015 1.00 81.69 246 GLN A O 1
ATOM 1974 N N . VAL A 1 247 ? -0.883 -5.860 -23.794 1.00 84.50 247 VAL A N 1
ATOM 1975 C CA . VAL A 1 247 ? -0.239 -7.179 -23.878 1.00 84.50 247 VAL A CA 1
ATOM 1976 C C . VAL A 1 247 ? -1.250 -8.190 -24.408 1.00 84.50 247 VAL A C 1
ATOM 1978 O O . VAL A 1 247 ? -2.350 -8.316 -23.865 1.00 84.50 247 VAL A O 1
ATOM 1981 N N . ASP A 1 248 ? -0.863 -8.902 -25.461 1.00 84.94 248 ASP A N 1
ATOM 1982 C CA . ASP A 1 248 ? -1.644 -9.999 -26.010 1.00 84.94 248 ASP A CA 1
ATOM 1983 C C . ASP A 1 248 ? -1.632 -11.181 -25.029 1.00 84.94 248 ASP A C 1
ATOM 1985 O O . ASP A 1 248 ? -0.584 -11.757 -24.728 1.00 84.94 248 ASP A O 1
ATOM 1989 N N . LEU A 1 249 ? -2.809 -11.544 -24.515 1.00 84.38 249 LEU A N 1
ATOM 1990 C CA . LEU A 1 249 ? -2.955 -12.660 -23.578 1.00 84.38 249 LEU A CA 1
ATOM 1991 C C . LEU A 1 249 ? -2.616 -14.012 -24.225 1.00 84.38 249 LEU A C 1
ATOM 1993 O O . LEU A 1 249 ? -2.296 -14.953 -23.503 1.00 84.38 249 LEU A O 1
ATOM 1997 N N . ALA A 1 250 ? -2.603 -14.111 -25.559 1.00 87.81 250 ALA A N 1
ATOM 1998 C CA . ALA A 1 250 ? -2.133 -15.304 -26.264 1.00 87.81 250 ALA A CA 1
ATOM 1999 C C . ALA A 1 250 ? -0.622 -15.558 -26.085 1.00 87.81 250 ALA A C 1
ATOM 2001 O O . ALA A 1 250 ? -0.127 -16.623 -26.456 1.00 87.81 250 ALA A O 1
ATOM 2002 N N . TRP A 1 251 ? 0.129 -14.592 -25.546 1.00 90.44 251 TRP A N 1
ATOM 2003 C CA . TRP A 1 251 ? 1.560 -14.745 -25.275 1.00 90.44 251 TRP A CA 1
ATOM 2004 C C . TRP A 1 251 ? 1.835 -15.344 -23.893 1.00 90.44 251 TRP A C 1
ATOM 2006 O O . TRP A 1 251 ? 2.977 -15.697 -23.608 1.00 90.44 251 TRP A O 1
ATOM 2016 N N . VAL A 1 252 ? 0.825 -15.470 -23.026 1.00 90.25 252 VAL A N 1
ATOM 2017 C CA . VAL A 1 252 ? 0.986 -16.097 -21.707 1.00 90.25 252 VAL A CA 1
ATOM 2018 C C . VAL A 1 252 ? 1.412 -17.557 -21.881 1.00 90.25 252 VAL A C 1
ATOM 2020 O O . VAL A 1 252 ? 0.856 -18.286 -22.699 1.00 90.25 252 VAL A O 1
ATOM 2023 N N . GLY A 1 253 ? 2.426 -17.977 -21.126 1.00 90.62 253 GLY A N 1
ATOM 2024 C CA . GLY A 1 253 ? 3.058 -19.292 -21.248 1.00 90.62 253 GLY A CA 1
ATOM 2025 C C . GLY A 1 253 ? 4.078 -19.400 -22.385 1.00 90.62 253 GLY A C 1
ATOM 2026 O O . GLY A 1 253 ? 4.692 -20.453 -22.540 1.00 90.62 253 GLY A O 1
ATOM 2027 N N . ARG A 1 254 ? 4.296 -18.335 -23.169 1.00 92.69 254 ARG A N 1
ATOM 2028 C CA . ARG A 1 254 ? 5.305 -18.297 -24.236 1.00 92.69 254 ARG A CA 1
ATOM 2029 C C . ARG A 1 254 ? 6.544 -17.528 -23.804 1.00 92.69 254 ARG A C 1
ATOM 2031 O O . ARG A 1 254 ? 6.496 -16.677 -22.915 1.00 92.69 254 ARG A O 1
ATOM 2038 N N . GLU A 1 255 ? 7.652 -17.819 -24.471 1.00 95.12 255 GLU A N 1
ATOM 2039 C CA . GLU A 1 255 ? 8.905 -17.111 -24.257 1.00 95.12 255 GLU A CA 1
ATOM 2040 C C . GLU A 1 255 ? 8.861 -15.711 -24.882 1.00 95.12 255 GLU A C 1
ATOM 2042 O O . GLU A 1 255 ? 8.544 -15.526 -26.063 1.00 95.12 255 GLU A O 1
ATOM 2047 N N . VAL A 1 256 ? 9.176 -14.708 -24.067 1.00 95.38 256 VAL A N 1
ATOM 2048 C CA . VAL A 1 256 ? 9.172 -13.300 -24.453 1.00 95.38 256 VAL A CA 1
ATOM 2049 C C . VAL A 1 256 ? 10.452 -12.616 -23.986 1.00 95.38 256 VAL A C 1
ATOM 2051 O O . VAL A 1 256 ? 11.074 -12.987 -22.988 1.00 95.38 256 VAL A O 1
ATOM 2054 N N . LEU A 1 257 ? 10.835 -11.579 -24.719 1.00 95.06 257 LEU A N 1
ATOM 2055 C CA . LEU A 1 257 ? 11.912 -10.667 -24.388 1.00 95.06 257 LEU A CA 1
ATOM 2056 C C . LEU A 1 257 ? 11.303 -9.328 -23.968 1.00 95.06 257 LEU A C 1
ATOM 2058 O O . LEU A 1 257 ? 10.644 -8.653 -24.761 1.00 95.06 257 LEU A O 1
ATOM 2062 N N . TYR A 1 258 ? 11.546 -8.939 -22.723 1.00 94.19 258 TYR A N 1
ATOM 2063 C CA . TYR A 1 258 ? 11.276 -7.600 -22.221 1.00 94.19 258 TYR A CA 1
ATOM 2064 C C . TYR A 1 258 ? 12.523 -6.725 -22.387 1.00 94.19 258 TYR A C 1
ATOM 2066 O O . TYR A 1 258 ? 13.609 -7.131 -21.968 1.00 94.19 258 TYR A O 1
ATOM 2074 N N . VAL A 1 259 ? 12.369 -5.522 -22.947 1.00 93.75 259 VAL A N 1
ATOM 2075 C CA . VAL A 1 259 ? 13.434 -4.509 -23.066 1.00 93.75 259 VAL A CA 1
ATOM 2076 C C . VAL A 1 259 ? 12.852 -3.127 -22.794 1.00 93.75 259 VAL A C 1
ATOM 2078 O O . VAL A 1 259 ? 12.047 -2.645 -23.581 1.00 93.75 259 VAL A O 1
ATOM 2081 N N . ASP A 1 260 ? 13.251 -2.491 -21.692 1.00 89.94 260 ASP A N 1
ATOM 2082 C CA . ASP A 1 260 ? 12.993 -1.069 -21.400 1.00 89.94 260 ASP A CA 1
ATOM 2083 C C . ASP A 1 260 ? 11.551 -0.585 -21.662 1.00 89.94 260 ASP A C 1
ATOM 2085 O O . ASP A 1 260 ? 11.305 0.528 -22.125 1.00 89.94 260 ASP A O 1
ATOM 2089 N N . GLY A 1 261 ? 10.567 -1.417 -21.318 1.00 86.75 261 GLY A N 1
ATOM 2090 C CA . GLY A 1 261 ? 9.151 -1.099 -21.490 1.00 86.75 261 GLY A CA 1
ATOM 2091 C C . GLY A 1 261 ? 8.528 -1.605 -22.785 1.00 86.75 261 GLY A C 1
ATOM 2092 O O . GLY A 1 261 ? 7.383 -1.273 -23.065 1.00 86.75 261 GLY A O 1
ATOM 2093 N N . GLU A 1 262 ? 9.225 -2.440 -23.543 1.00 89.81 262 GLU A N 1
ATOM 2094 C CA . GLU A 1 262 ? 8.674 -3.178 -24.673 1.00 89.81 262 GLU A CA 1
ATOM 2095 C C . GLU A 1 262 ? 8.688 -4.677 -24.385 1.00 89.81 262 GLU A C 1
ATOM 2097 O O . GLU A 1 262 ? 9.604 -5.191 -23.743 1.00 89.81 262 GLU A O 1
ATOM 2102 N N . LEU A 1 263 ? 7.673 -5.381 -24.883 1.00 92.12 263 LEU A N 1
ATOM 2103 C CA . LEU A 1 263 ? 7.603 -6.835 -24.854 1.00 92.12 263 LEU A CA 1
ATOM 2104 C C . LEU A 1 263 ? 7.597 -7.355 -26.288 1.00 92.12 263 LEU A C 1
ATOM 2106 O O . LEU A 1 263 ? 6.801 -6.897 -27.109 1.00 92.12 263 LEU A O 1
ATOM 2110 N N . ARG A 1 264 ? 8.470 -8.313 -26.586 1.00 93.19 264 ARG A N 1
ATOM 2111 C CA . ARG A 1 264 ? 8.563 -8.958 -27.897 1.00 93.19 264 ARG A CA 1
ATOM 2112 C C . ARG A 1 264 ? 8.476 -10.460 -27.716 1.00 93.19 264 ARG A C 1
ATOM 2114 O O . ARG A 1 264 ? 9.102 -11.009 -26.815 1.00 93.19 264 ARG A O 1
ATOM 2121 N N . LEU A 1 265 ? 7.716 -11.123 -28.572 1.00 91.38 265 LEU A N 1
ATOM 2122 C CA . LEU A 1 265 ? 7.707 -12.575 -28.621 1.00 91.38 265 LEU A CA 1
ATOM 2123 C C . LEU A 1 265 ? 9.060 -13.066 -29.152 1.00 91.38 265 LEU A C 1
ATOM 2125 O O . LEU A 1 265 ? 9.564 -12.532 -30.142 1.00 91.38 265 LEU A O 1
ATOM 2129 N N . VAL A 1 266 ? 9.650 -14.068 -28.503 1.00 88.44 266 VAL A N 1
ATOM 2130 C CA . VAL A 1 266 ? 10.830 -14.742 -29.048 1.00 88.44 266 VAL A CA 1
ATOM 2131 C C . VAL A 1 266 ? 10.321 -15.781 -30.044 1.00 88.44 266 VAL A C 1
ATOM 2133 O O . VAL A 1 266 ? 9.750 -16.803 -29.668 1.00 88.44 266 VAL A O 1
ATOM 2136 N N . GLU A 1 267 ? 10.449 -15.497 -31.339 1.00 71.38 267 GLU A N 1
ATOM 2137 C CA . GLU A 1 267 ? 10.099 -16.460 -32.383 1.00 71.38 267 GLU A CA 1
ATOM 2138 C C . GLU A 1 267 ? 11.133 -17.593 -32.385 1.00 71.38 267 GLU A C 1
ATOM 2140 O O . GLU A 1 267 ? 12.281 -17.394 -32.780 1.00 71.38 267 GLU A O 1
ATOM 2145 N N . GLY A 1 268 ? 10.747 -18.776 -31.891 1.00 58.41 268 GLY A N 1
ATOM 2146 C CA . GLY A 1 268 ? 11.697 -19.887 -31.788 1.00 58.41 268 GLY A CA 1
ATOM 2147 C C . GLY A 1 268 ? 11.213 -21.238 -31.262 1.00 58.41 268 GLY A C 1
ATOM 2148 O O . GLY A 1 268 ? 12.035 -22.146 -31.206 1.00 58.41 268 GLY A O 1
ATOM 2149 N N . GLN A 1 269 ? 9.937 -21.430 -30.908 1.00 46.69 269 GLN A N 1
ATOM 2150 C CA . GLN A 1 269 ? 9.398 -22.766 -30.605 1.00 46.69 269 GLN A CA 1
ATOM 2151 C C . GLN A 1 269 ? 7.981 -22.912 -31.170 1.00 46.69 269 GLN A C 1
ATOM 2153 O O . GLN A 1 269 ? 7.029 -22.305 -30.672 1.00 46.69 269 GLN A O 1
ATOM 2158 N N . ALA A 1 270 ? 7.903 -23.670 -32.264 1.00 39.31 270 ALA A N 1
ATOM 2159 C CA . ALA A 1 270 ? 6.711 -24.352 -32.750 1.00 39.31 270 ALA A CA 1
ATOM 2160 C C . ALA A 1 270 ? 6.725 -25.790 -32.219 1.00 39.31 270 ALA A C 1
ATOM 2162 O O . ALA A 1 270 ? 7.847 -26.329 -32.066 1.00 39.31 270 ALA A O 1
#

Secondary structure (DSSP, 8-state):
-HHHHHHHHTTHHHHHHHHHHHHHHHHHTT--HHHHHHHHHHHHHHHHHHHHHHHHHHHTT--STT-----TTS--TT-TT--TTTT-TTS--PSP---PPPPPP---HHHHHHHHHT-S--HHHHHHHHHHHHHHHHHHHHHHHHHS-HHHHHHHTSPPSS-S-TT--TT--SS--------EEEE--EEEEEBTTTEEEEEE--GGGHHHHHHSSEEEEEE--TTSHHHHHHHHTT--EEE-TT--GGGTTSEEEEETTEEEE-----

Radius of gyration: 20.36 Å; chains: 1; bounding box: 48×46×52 Å

Sequence (270 aa):
MQRIARGHLLTLEKQLHRFDRELHALTAQGADGQQLADWFTRFYVFVVQGNLCIATSLAGSGGDLLGRPPTAYDDLEHCPHRLPWETDPATPRPAQTDLPLQAFPTWPGIIRVAHRAGLPGMRGYYLQVREWYRDNLMRLFFRLHHAMPSADRAHWFAPHPDIRSRAGSFWQDRREGTEQATGFMIYPGQVQGILGDDILLEDTLDPGRHAHYQNARAVIARMGGRLSHGSTLLRELRKPSAVLPQVDLAWVGREVLYVDGELRLVEGQA

Organism: Pseudomonas savastanoi (NCBI:txid29438)

pLDDT: mean 83.25, std 14.6, range [34.34, 97.56]

InterPro domains:
  IPR008279 PEP-utilising enzyme, mobile domain [PF00391] (197-243)
  IPR036637 Phosphohistidine domain superfamily [SSF52009] (182-261)